Protein AF-A0AB32W849-F1 (afdb_monomer)

InterPro domains:
  IPR001841 Zinc finger, RING-type [PS50089] (24-70)
  IPR002867 IBR domain [PF01485] (97-155)
  IPR002867 IBR domain [SM00647] (93-155)
  IPR013083 Zinc finger, RING/FYVE/PHD-type [G3DSA:3.30.40.10] (17-107)
  IPR017907 Zinc finger, RING-type, conserved site [PS00518] (43-52)
  IPR031127 E3 ubiquitin ligase RBR family [PTHR11685] (18-202)
  IPR044066 TRIAD supradomain [PS51873] (20-212)

Secondary structure (DSSP, 8-state):
---------------------EE-TTT--EE-GGGB--STTT-----BHHHHHHHHHHHHHTT-SSPBPSSTT--PBPPHHHHGGGS-HHHHHHHHHHHHHHHHTTS-EEE-S-TTT--EEE-TT-S---EEE-TTT--EEETTTTEE--TTS-GGGGGG--SHHHHHHHHHHHHHT-EE-TTT--EE---SS-SEEE-SSSSS--EEE---

Organism: Theobroma cacao (NCBI:txid3641)

Nearest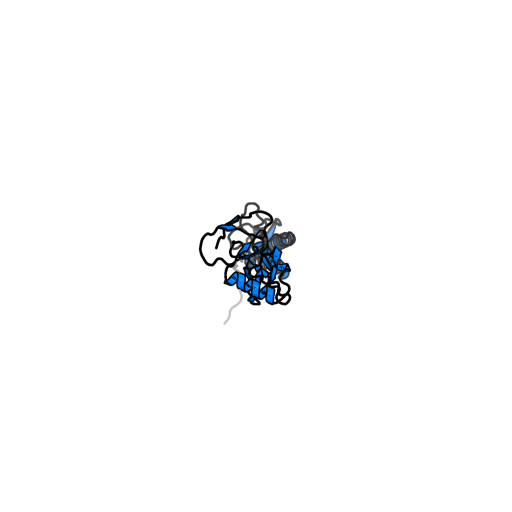 PDB structures (foldseek):
  7b5n-assembly1_H  TM=5.283E-01  e=2.147E-08  Homo sapiens
  7od1-assembly2_B  TM=4.702E-01  e=2.746E-08  Homo sapiens
  7od1-assembly1_A  TM=4.732E-01  e=3.971E-08  Homo sapiens
  5tte-assembly1_B  TM=4.164E-01  e=1.898E-08  Homo sapiens
  8eb0-assembly1_A  TM=4.300E-01  e=4.223E-08  Homo sapiens

pLDDT: mean 84.89, std 15.76, range [32.66, 98.12]

Sequence (212 aa):
MGNSPGKALENPQGEEDDESSFTCEICIEPTLPSKKFKNANICRHAFCQDCIAKYIEVKVQDNTAKIDCPEPSCQFYLDPLICRPMVSPDLFSSWCDLLCESSLLGSERSYCPNRNCMALVLNECRGNVKKSKCPNCKQLFCFQCQTVWHAGYQCEESEQIRDRNDVLFGQLVERKKWTRCPACGQCIERLVGCSLVKCSDAFELTSWSWDP

Foldseek 3Di:
DDDDDDDDDDDDPPPPPCQPWDAAPPPRDTDGPVQFQCQVVPDDHGHGLQVVQVQLQVCLVVLNLFAFDPPPVGPDTRDLVSNVVSYDPVSSVSSVVSVVVVVLVPWQWAFALPPVGRDIDTDPPPDDAQWDADPPPRFIDGSVLNGGDQAQDDSVCSVVCDDPVSSVVSVVCNVQVWDADPQPRDTDHDPDDAQWDFDPPGPDGDTDGNDD

Mean predicted aligned error: 12.75 Å

Radius of gyration: 35.09 Å; Cα contacts (8 Å, |Δi|>4): 251; chains: 1; bounding box: 56×31×136 Å

Structure (mmCIF, N/CA/C/O backbone):
data_AF-A0AB32W849-F1
#
_entry.id   AF-A0AB32W849-F1
#
loop_
_atom_site.group_PDB
_atom_site.id
_atom_site.type_symbol
_atom_site.label_atom_id
_atom_site.label_alt_id
_atom_site.label_comp_id
_atom_site.label_asym_id
_atom_site.label_entity_id
_atom_site.label_seq_id
_atom_site.pdbx_PDB_ins_code
_atom_site.Cartn_x
_atom_site.Cartn_y
_atom_site.Cartn_z
_atom_site.occupancy
_atom_site.B_iso_or_equiv
_atom_site.auth_seq_id
_atom_site.auth_comp_id
_atom_site.auth_asym_id
_atom_site.auth_atom_id
_atom_site.pdbx_PDB_model_num
ATOM 1 N N . MET A 1 1 ? -8.184 11.546 90.940 1.00 38.31 1 MET A N 1
ATOM 2 C CA . MET A 1 1 ? -9.508 12.137 90.650 1.00 38.31 1 MET A CA 1
ATOM 3 C C . MET A 1 1 ? -9.818 11.781 89.202 1.00 38.31 1 MET A C 1
ATOM 5 O O . MET A 1 1 ? -9.113 12.254 88.334 1.00 38.31 1 MET A O 1
ATOM 9 N N . GLY A 1 2 ? -10.573 10.732 88.897 1.00 41.94 2 GLY A N 1
ATOM 10 C CA . GLY A 1 2 ? -12.014 10.634 89.106 1.00 41.94 2 GLY A CA 1
ATOM 11 C C . GLY A 1 2 ? -12.708 11.118 87.830 1.00 41.94 2 GLY A C 1
ATOM 12 O O . GLY A 1 2 ? -12.691 12.316 87.588 1.00 41.94 2 GLY A O 1
ATOM 13 N N . ASN A 1 3 ? -13.247 10.202 87.016 1.00 32.66 3 ASN A N 1
ATOM 14 C CA . ASN A 1 3 ? -14.563 10.379 86.397 1.00 32.66 3 ASN A CA 1
ATOM 15 C C . ASN A 1 3 ? -15.069 9.130 85.660 1.00 32.66 3 ASN A C 1
ATOM 17 O O . ASN A 1 3 ? -14.328 8.420 84.985 1.00 32.66 3 ASN A O 1
ATOM 21 N N . SER A 1 4 ? -16.367 8.916 85.864 1.00 43.28 4 SER A N 1
ATOM 22 C CA . SER A 1 4 ? -17.259 7.865 85.374 1.00 43.28 4 SER A CA 1
ATOM 23 C C . SER A 1 4 ? -17.624 7.997 83.881 1.00 43.28 4 SER A C 1
ATOM 25 O O . SER A 1 4 ? -17.368 9.043 83.284 1.00 43.28 4 SER A O 1
ATOM 27 N N . PRO A 1 5 ? -18.267 6.969 83.283 1.00 57.81 5 PRO A N 1
ATOM 28 C CA . PRO A 1 5 ? -18.649 6.932 81.870 1.00 57.81 5 PRO A CA 1
ATOM 29 C C . PRO A 1 5 ? -20.088 7.428 81.617 1.00 57.81 5 PRO A C 1
ATOM 31 O O . PRO A 1 5 ? -20.944 7.344 82.497 1.00 57.81 5 PRO A O 1
ATOM 34 N N . GLY A 1 6 ? -20.384 7.873 80.389 1.00 35.22 6 GLY A N 1
ATOM 35 C CA . GLY A 1 6 ? -21.743 8.215 79.941 1.00 35.22 6 GLY A CA 1
ATOM 36 C C . GLY A 1 6 ? -21.814 8.587 78.452 1.00 35.22 6 GLY A C 1
ATOM 37 O O . GLY A 1 6 ? -21.082 9.456 78.000 1.00 35.22 6 GLY A O 1
ATOM 38 N N . LYS A 1 7 ? -22.674 7.877 77.707 1.00 41.53 7 LYS A N 1
ATOM 39 C CA . LYS A 1 7 ? -22.927 7.923 76.248 1.00 41.53 7 LYS A CA 1
ATOM 40 C C . LYS A 1 7 ? -23.665 9.186 75.763 1.00 41.53 7 LYS A C 1
ATOM 42 O O . LYS A 1 7 ? -24.551 9.646 76.471 1.00 41.53 7 LYS A O 1
ATOM 47 N N . ALA A 1 8 ? -23.438 9.565 74.498 1.00 35.62 8 ALA A N 1
ATOM 48 C CA . ALA A 1 8 ? -24.428 9.786 73.412 1.00 35.62 8 ALA A CA 1
ATOM 49 C C . ALA A 1 8 ? -23.664 10.343 72.184 1.00 35.62 8 ALA A C 1
ATOM 51 O O . ALA A 1 8 ? -22.969 11.341 72.312 1.00 35.62 8 ALA A O 1
ATOM 52 N N . LEU A 1 9 ? -23.475 9.564 71.111 1.00 46.47 9 LEU A N 1
ATOM 53 C CA . LEU A 1 9 ? -24.294 9.551 69.885 1.00 46.47 9 LEU A CA 1
ATOM 54 C C . LEU A 1 9 ? -24.446 10.932 69.237 1.00 46.47 9 LEU A C 1
ATOM 56 O O . LEU A 1 9 ? -25.322 11.682 69.637 1.00 46.47 9 LEU A O 1
ATOM 60 N N . GLU A 1 10 ? -23.674 11.176 68.177 1.00 36.88 10 GLU A N 1
ATOM 61 C CA . GLU A 1 10 ? -24.164 11.851 66.975 1.00 36.88 10 GLU A CA 1
ATOM 62 C C . GLU A 1 10 ? -23.331 11.432 65.753 1.00 36.88 10 GLU A C 1
ATOM 64 O O . GLU A 1 10 ? -22.148 11.105 65.836 1.00 36.88 10 GLU A O 1
ATOM 69 N N . ASN A 1 11 ? -24.051 11.307 64.650 1.00 41.59 11 ASN A N 1
ATOM 70 C CA . ASN A 1 11 ? -23.808 10.504 63.462 1.00 41.59 11 ASN A CA 1
ATOM 71 C C . ASN A 1 11 ? -23.019 11.297 62.404 1.00 41.59 11 ASN A C 1
ATOM 73 O O . ASN A 1 11 ? -23.460 12.397 62.077 1.00 41.59 11 ASN A O 1
ATOM 77 N N . PRO A 1 12 ? -21.959 10.771 61.769 1.00 42.59 12 PRO A N 1
ATOM 78 C CA . PRO A 1 12 ? -21.594 11.212 60.435 1.00 42.59 12 PRO A CA 1
ATOM 79 C C . PRO A 1 12 ? -22.380 10.347 59.453 1.00 42.59 12 PRO A C 1
ATOM 81 O O . PRO A 1 12 ? -22.071 9.172 59.254 1.00 42.59 12 PRO A O 1
ATOM 84 N N . GLN A 1 13 ? -23.433 10.934 58.882 1.00 43.34 13 GLN A N 1
ATOM 85 C CA . GLN A 1 13 ? -24.050 10.425 57.663 1.00 43.34 13 GLN A CA 1
ATOM 86 C C . GLN A 1 13 ? -22.937 10.153 56.650 1.00 43.34 13 GLN A C 1
ATOM 88 O O . GLN A 1 13 ? -22.196 11.061 56.278 1.00 43.34 13 GLN A O 1
ATOM 93 N N . GLY A 1 14 ? -22.800 8.884 56.269 1.00 38.97 14 GLY A N 1
ATOM 94 C CA . GLY A 1 14 ? -22.032 8.508 55.100 1.00 38.97 14 GLY A CA 1
ATOM 95 C C . GLY A 1 14 ? -22.689 9.161 53.896 1.00 38.97 14 GLY A C 1
ATOM 96 O O . GLY A 1 14 ? -23.860 8.913 53.618 1.00 38.97 14 GLY A O 1
ATOM 97 N N . GLU A 1 15 ? -21.943 10.034 53.235 1.00 42.91 15 GLU A N 1
ATOM 98 C CA . GLU A 1 15 ? -22.237 10.447 51.875 1.00 42.91 15 GLU A CA 1
ATOM 99 C C . GLU A 1 15 ? -22.097 9.189 51.011 1.00 42.91 15 GLU A C 1
ATOM 101 O O . GLU A 1 15 ? -20.997 8.687 50.779 1.00 42.91 15 GLU A O 1
ATOM 106 N N . GLU A 1 16 ? -23.236 8.612 50.636 1.00 46.94 16 GLU A N 1
ATOM 107 C CA . GLU A 1 16 ? -23.314 7.658 49.540 1.00 46.94 16 GLU A CA 1
ATOM 108 C C . GLU A 1 16 ? -22.896 8.419 48.278 1.00 46.94 16 GLU A C 1
ATOM 110 O O . GLU A 1 16 ? -23.633 9.264 47.769 1.00 46.94 16 GLU A O 1
ATOM 115 N N . ASP A 1 17 ? -21.664 8.174 47.836 1.00 46.12 17 ASP A N 1
ATOM 116 C CA . ASP A 1 17 ? -21.169 8.568 46.522 1.00 46.12 17 ASP A CA 1
ATOM 117 C C . ASP A 1 17 ? -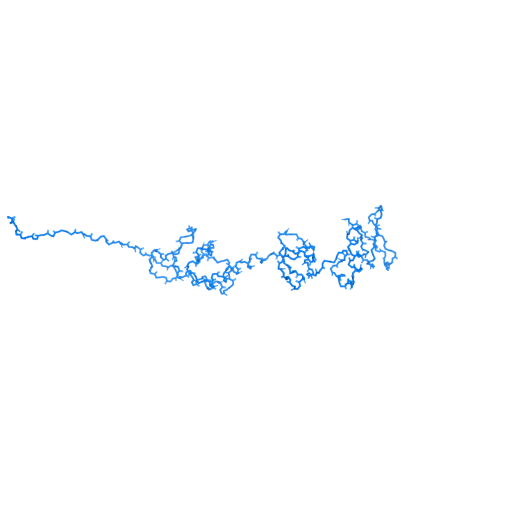22.028 7.831 45.486 1.00 46.12 17 ASP A C 1
ATOM 119 O O . ASP A 1 17 ? -21.807 6.656 45.182 1.00 46.12 17 ASP A O 1
ATOM 123 N N . ASP A 1 18 ? -23.094 8.495 45.035 1.00 50.81 18 ASP A N 1
ATOM 124 C CA . ASP A 1 18 ? -23.921 8.080 43.907 1.00 50.81 18 ASP A CA 1
ATOM 125 C C . ASP A 1 18 ? -23.045 8.141 42.651 1.00 50.81 18 ASP A C 1
ATOM 127 O O . ASP A 1 18 ? -23.021 9.124 41.903 1.00 50.81 18 ASP A O 1
ATOM 131 N N . GLU A 1 19 ? -22.243 7.093 42.459 1.00 60.62 19 GLU A N 1
ATOM 132 C CA . GLU A 1 19 ? -21.424 6.876 41.277 1.00 60.62 19 GLU A CA 1
ATOM 133 C C . GLU A 1 19 ? -22.374 6.601 40.100 1.00 60.62 19 GLU A C 1
ATOM 135 O O . GLU A 1 19 ? -22.622 5.461 39.705 1.00 60.62 19 GLU A O 1
ATOM 140 N N . SER A 1 20 ? -22.980 7.676 39.583 1.00 81.88 20 SER A N 1
ATOM 141 C CA . SER A 1 20 ? -24.055 7.632 38.593 1.00 81.88 20 SER A CA 1
ATOM 142 C C . SER A 1 20 ? -23.668 6.758 37.396 1.00 81.88 20 SER A C 1
ATOM 144 O O . SER A 1 20 ? -22.821 7.106 36.575 1.00 81.88 20 SER A O 1
ATOM 146 N N . SER A 1 21 ? -24.265 5.570 37.315 1.00 89.38 21 SER A N 1
ATOM 147 C CA . SER A 1 21 ? -24.028 4.627 36.219 1.00 89.38 21 SER A CA 1
ATOM 148 C C . SER A 1 21 ? -24.536 5.179 34.879 1.00 89.38 21 SER A C 1
ATOM 150 O O . SER A 1 21 ? -25.436 6.019 34.829 1.00 89.38 21 SER A O 1
ATOM 152 N N . PHE A 1 22 ? -23.977 4.701 33.766 1.00 94.44 22 PHE A N 1
ATOM 153 C CA . PHE A 1 22 ? -24.503 4.974 32.424 1.00 94.44 22 PHE A CA 1
ATOM 154 C C . PHE A 1 22 ? -24.976 3.676 31.769 1.00 94.44 22 PHE A C 1
ATOM 156 O O . PHE A 1 22 ? -24.464 2.608 32.079 1.00 94.44 22 PHE A O 1
ATOM 163 N N . THR A 1 23 ? -25.923 3.751 30.836 1.00 96.25 23 THR A N 1
ATOM 164 C CA . THR A 1 23 ? -26.361 2.575 30.062 1.00 96.25 23 THR A CA 1
ATOM 165 C C . THR A 1 23 ? -25.631 2.530 28.725 1.00 96.25 23 THR A C 1
ATOM 167 O O . THR A 1 23 ? -25.600 3.532 28.011 1.00 96.25 23 THR A O 1
ATOM 170 N N . CYS A 1 24 ? -25.025 1.388 28.393 1.00 97.12 24 CYS A N 1
ATOM 171 C CA . CYS A 1 24 ? -24.368 1.185 27.103 1.00 97.12 24 CYS A CA 1
ATOM 172 C C . CYS A 1 24 ? -25.401 1.053 25.973 1.00 97.12 24 CYS A C 1
ATOM 174 O O . CYS A 1 24 ? -26.296 0.226 26.065 1.00 97.12 24 CYS A O 1
ATOM 176 N N . GLU A 1 25 ? -25.255 1.791 24.877 1.00 96.12 25 GLU A N 1
ATOM 177 C CA . GLU A 1 25 ? -26.179 1.774 23.730 1.00 96.12 25 GLU A CA 1
ATOM 178 C C . GLU A 1 25 ? -26.071 0.499 22.863 1.00 96.12 25 GLU A C 1
ATOM 180 O O . GLU A 1 25 ? -26.955 0.238 22.054 1.00 96.12 25 GLU A O 1
ATOM 185 N N . ILE A 1 26 ? -25.020 -0.318 23.037 1.00 96.56 26 ILE A N 1
ATOM 186 C CA . ILE A 1 26 ? -24.835 -1.583 22.296 1.00 96.56 26 ILE A CA 1
ATOM 187 C C . ILE A 1 26 ? -25.416 -2.773 23.066 1.00 96.56 26 ILE A C 1
ATOM 189 O O . ILE A 1 26 ? -26.228 -3.516 22.523 1.00 96.56 26 ILE A O 1
ATOM 193 N N . CYS A 1 27 ? -24.993 -2.983 24.318 1.00 97.25 27 CYS A N 1
ATOM 194 C CA . CYS A 1 27 ? -25.471 -4.113 25.124 1.00 97.25 27 CYS A CA 1
ATOM 195 C C . CYS A 1 27 ? -26.698 -3.787 25.984 1.00 97.25 27 CYS A C 1
ATOM 197 O O . CYS A 1 27 ? -27.314 -4.706 26.510 1.00 97.25 27 CYS A O 1
ATOM 199 N N . ILE A 1 28 ? -27.073 -2.507 26.110 1.00 96.31 28 ILE A N 1
ATOM 200 C CA . ILE A 1 28 ? -28.205 -2.035 26.928 1.00 96.31 28 ILE A CA 1
ATOM 201 C C . ILE A 1 28 ? -28.023 -2.365 28.426 1.00 96.31 28 ILE A C 1
ATOM 203 O O . ILE A 1 28 ? -28.980 -2.440 29.190 1.00 96.31 28 ILE A O 1
ATOM 207 N N . GLU A 1 29 ? -26.776 -2.527 28.879 1.00 96.06 29 GLU A N 1
ATOM 208 C CA . GLU A 1 29 ? -26.447 -2.815 30.281 1.00 96.06 29 GLU A CA 1
ATOM 209 C C . GLU A 1 29 ? -25.949 -1.558 31.025 1.00 96.06 29 GLU A C 1
ATOM 211 O O . GLU A 1 29 ? -25.155 -0.783 30.468 1.00 96.06 29 GLU A O 1
ATOM 216 N N . PRO A 1 30 ? -26.362 -1.348 32.293 1.00 94.19 30 PRO A N 1
ATOM 217 C CA . PRO A 1 30 ? -25.781 -0.334 33.170 1.00 94.19 30 PRO A CA 1
ATOM 218 C C . PRO A 1 30 ? -24.304 -0.623 33.450 1.00 94.19 30 PRO A C 1
ATOM 220 O O . PRO A 1 30 ? -23.911 -1.755 33.718 1.00 94.19 30 PRO A O 1
ATOM 223 N N . THR A 1 31 ? -23.470 0.406 33.389 1.00 93.69 31 THR A N 1
ATOM 224 C CA . THR A 1 31 ? -22.013 0.315 33.483 1.00 93.69 31 THR A CA 1
ATOM 225 C C . THR A 1 31 ? -21.455 1.509 34.266 1.00 93.69 31 THR A C 1
ATOM 227 O O . THR A 1 31 ? -22.019 2.604 34.251 1.00 93.69 31 THR A O 1
ATOM 230 N N . LEU A 1 32 ? -20.310 1.322 34.930 1.00 93.94 32 LEU A N 1
ATOM 231 C CA . LEU A 1 32 ? -19.601 2.399 35.627 1.00 93.94 32 LEU A CA 1
ATOM 232 C C . LEU A 1 32 ? -19.061 3.453 34.643 1.00 93.94 32 LEU A C 1
ATOM 234 O O . LEU A 1 32 ? -18.476 3.076 33.623 1.00 93.94 32 LEU A O 1
ATOM 238 N N . PRO A 1 33 ? -19.121 4.761 34.953 1.00 92.06 33 PRO A N 1
ATOM 239 C CA . PRO A 1 33 ? -18.561 5.820 34.103 1.00 92.06 33 PRO A CA 1
ATOM 240 C C . PRO A 1 33 ? -17.087 5.625 33.719 1.00 92.06 33 PRO A C 1
ATOM 242 O O . PRO A 1 33 ? -16.665 6.043 32.639 1.00 92.06 33 PRO A O 1
ATOM 245 N N . SER A 1 34 ? -16.302 4.957 34.570 1.00 91.69 34 SER A N 1
ATOM 246 C CA . SER A 1 34 ? -14.896 4.605 34.323 1.00 91.69 34 SER A CA 1
ATOM 247 C C . SER A 1 34 ? -14.700 3.640 33.144 1.00 91.69 34 SER A C 1
ATOM 249 O O . SER A 1 34 ? -13.664 3.670 32.479 1.00 91.69 34 SER A O 1
ATOM 251 N N . LYS A 1 35 ? -15.711 2.819 32.843 1.00 93.69 35 LYS A N 1
ATOM 252 C CA . LYS A 1 35 ? -15.748 1.863 31.727 1.00 93.69 35 LYS A CA 1
ATOM 253 C C . LYS A 1 35 ? -16.392 2.442 30.466 1.00 93.69 35 LYS A C 1
ATOM 255 O O . LYS A 1 35 ? -16.470 1.748 29.450 1.00 93.69 35 LYS A O 1
ATOM 260 N N . LYS A 1 36 ? -16.821 3.710 30.493 1.00 94.62 36 LYS A N 1
ATOM 261 C CA . LYS A 1 36 ? -17.293 4.420 29.302 1.00 94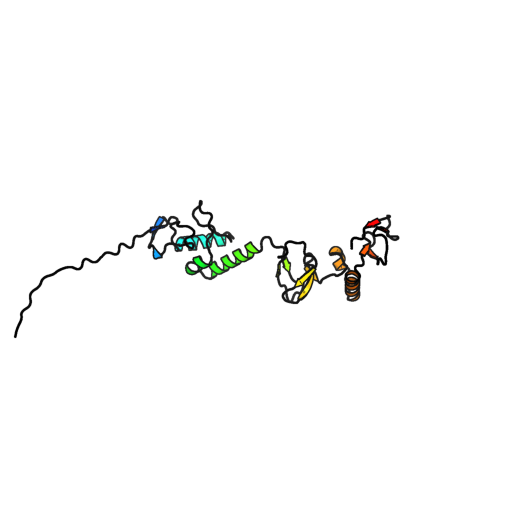.62 36 LYS A CA 1
ATOM 262 C C . LYS A 1 36 ? -16.134 4.617 28.329 1.00 94.62 36 LYS A C 1
ATOM 264 O O . LYS A 1 36 ? -15.068 5.115 28.700 1.00 94.62 36 LYS A O 1
ATOM 269 N N . PHE A 1 37 ? -16.342 4.240 27.076 1.00 95.44 37 PHE A N 1
ATOM 270 C CA . PHE A 1 37 ? -15.400 4.527 26.009 1.00 95.44 37 PHE A CA 1
ATOM 271 C C . PHE A 1 37 ? -15.407 6.024 25.687 1.00 95.44 37 PHE A C 1
ATOM 273 O O . PHE A 1 37 ? -16.457 6.656 25.563 1.00 95.44 37 PHE A O 1
ATOM 280 N N . LYS A 1 38 ? -14.212 6.599 25.549 1.00 93.56 38 LYS A N 1
ATOM 281 C CA . LYS A 1 38 ? -14.010 8.005 25.198 1.00 93.56 38 LYS A CA 1
ATOM 282 C C . LYS A 1 38 ? -13.172 8.056 23.931 1.00 93.56 38 LYS A C 1
ATOM 284 O O . LYS A 1 38 ? -11.949 8.017 24.009 1.00 93.56 38 LYS A O 1
ATOM 289 N N . ASN A 1 39 ? -13.820 8.166 22.774 1.00 91.31 39 ASN A N 1
ATOM 290 C CA . ASN A 1 39 ? -13.131 8.350 21.497 1.00 91.31 39 ASN A CA 1
ATOM 291 C C . ASN A 1 39 ? -12.524 9.761 21.438 1.00 91.31 39 ASN A C 1
ATOM 293 O O . ASN A 1 39 ? -13.155 10.646 20.885 1.00 91.31 39 ASN A O 1
ATOM 297 N N . ALA A 1 40 ? -11.420 10.047 22.137 1.00 89.44 40 ALA A N 1
ATOM 298 C CA . ALA A 1 40 ? -10.803 11.387 22.244 1.00 89.44 40 ALA A CA 1
ATOM 299 C C . ALA A 1 40 ? -11.766 12.549 22.592 1.00 89.44 40 ALA A C 1
ATOM 301 O O . ALA A 1 40 ? -11.436 13.716 22.401 1.00 89.44 40 ALA A O 1
ATOM 302 N N . ASN A 1 41 ? -12.967 12.253 23.098 1.00 86.81 41 ASN A N 1
ATOM 303 C CA . ASN A 1 41 ? -14.086 13.192 23.204 1.00 86.81 41 ASN A CA 1
ATOM 304 C C . ASN A 1 41 ? -14.524 13.854 21.874 1.00 86.81 41 ASN A C 1
ATOM 306 O O . ASN A 1 41 ? -15.215 14.872 21.923 1.00 86.81 41 ASN A O 1
ATOM 310 N N . ILE A 1 42 ? -14.181 13.287 20.705 1.00 92.25 42 ILE A N 1
ATOM 311 C CA . ILE A 1 42 ? -14.662 13.773 19.395 1.00 92.25 42 ILE A CA 1
ATOM 312 C C . ILE A 1 42 ? -16.132 13.404 19.146 1.00 92.25 42 ILE A C 1
ATOM 314 O O . ILE A 1 42 ? -16.844 14.120 18.451 1.00 92.25 42 ILE A O 1
ATOM 318 N N . CYS A 1 43 ? -16.621 12.343 19.793 1.00 93.50 43 CYS A N 1
ATOM 319 C CA . CYS A 1 43 ? -18.040 12.007 19.904 1.00 93.50 43 CYS A CA 1
ATOM 320 C C . CYS A 1 43 ? -18.388 11.586 21.343 1.00 93.50 43 CYS A C 1
ATOM 322 O O . CYS A 1 43 ? -17.500 11.225 22.120 1.00 93.50 43 CYS A O 1
ATOM 324 N N . ARG A 1 44 ? -19.675 11.644 21.717 1.00 90.56 44 ARG A N 1
ATOM 325 C CA . ARG A 1 44 ? -20.147 11.423 23.105 1.00 90.56 44 ARG A CA 1
ATOM 326 C C . ARG A 1 44 ? -21.084 10.218 23.290 1.00 90.56 44 ARG A C 1
ATOM 328 O O . ARG A 1 44 ? -21.662 10.086 24.370 1.00 90.56 44 ARG A O 1
ATOM 335 N N . HIS A 1 45 ? -21.196 9.358 22.278 1.00 95.19 45 HIS A N 1
ATOM 336 C CA . HIS A 1 45 ? -22.045 8.158 22.289 1.00 95.19 45 HIS A CA 1
ATOM 337 C C . HIS A 1 45 ? -21.696 7.221 23.450 1.00 95.19 45 HIS A C 1
ATOM 339 O O . HIS A 1 45 ? -20.527 7.095 23.840 1.00 95.19 45 HIS A O 1
ATOM 345 N N . ALA A 1 46 ? -22.716 6.627 24.064 1.00 94.75 46 ALA A N 1
ATOM 346 C CA . ALA A 1 46 ? -22.569 5.914 25.321 1.00 94.75 46 ALA A CA 1
ATOM 347 C C . ALA A 1 46 ? -22.267 4.428 25.096 1.00 94.75 46 ALA A C 1
ATOM 349 O O . ALA A 1 46 ? -23.131 3.577 25.249 1.00 94.75 46 ALA A O 1
ATOM 350 N N . PHE A 1 47 ? -21.012 4.098 24.789 1.00 96.81 47 PHE A N 1
ATOM 351 C CA . PHE A 1 47 ? -20.560 2.708 24.659 1.00 96.81 47 PHE A CA 1
ATOM 352 C C . PHE A 1 47 ? -19.637 2.307 25.812 1.00 96.81 47 PHE A C 1
ATOM 354 O O . PHE A 1 47 ? -18.795 3.099 26.245 1.00 96.81 47 PHE A O 1
ATOM 361 N N . CYS A 1 48 ? -19.760 1.075 26.308 1.00 96.88 48 CYS A N 1
ATOM 362 C CA . CYS A 1 48 ? -18.758 0.501 27.202 1.00 96.88 48 CYS A CA 1
ATOM 363 C C . CYS A 1 48 ? -17.529 0.027 26.407 1.00 96.88 48 CYS A C 1
ATOM 365 O O . CYS A 1 48 ? -17.627 -0.318 25.226 1.00 96.88 48 CYS A O 1
ATOM 367 N N . GLN A 1 49 ? -16.364 0.010 27.057 1.00 96.56 49 GLN A N 1
ATOM 368 C CA . GLN A 1 49 ? -15.102 -0.424 26.442 1.00 96.56 49 GLN A CA 1
ATOM 369 C C . GLN A 1 49 ? -15.173 -1.862 25.902 1.00 96.56 49 GLN A C 1
ATOM 371 O O . GLN A 1 49 ? -14.644 -2.124 24.825 1.00 96.56 49 GLN A O 1
ATOM 376 N N . ASP A 1 50 ? -15.887 -2.764 26.581 1.00 96.88 50 ASP A N 1
ATOM 377 C CA . ASP A 1 50 ? -16.000 -4.171 26.172 1.00 96.88 50 ASP A CA 1
ATOM 378 C C . ASP A 1 50 ? -16.779 -4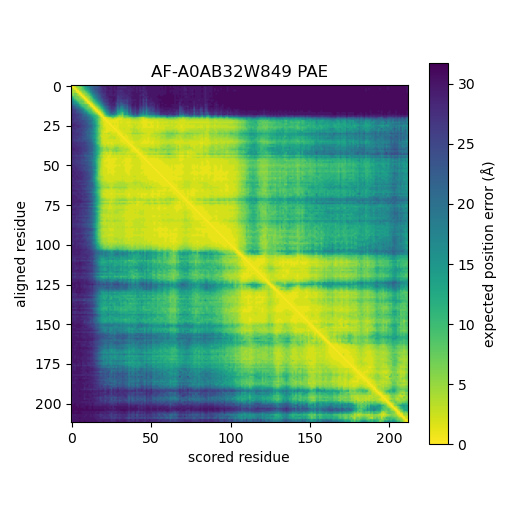.336 24.856 1.00 96.88 50 ASP A C 1
ATOM 380 O O . ASP A 1 50 ? -16.410 -5.145 24.002 1.00 96.88 50 ASP A O 1
ATOM 384 N N . CYS A 1 51 ? -17.839 -3.543 24.654 1.00 98.06 51 CYS A N 1
ATOM 385 C CA . CYS A 1 51 ? -18.580 -3.536 23.391 1.00 98.06 51 CYS A CA 1
ATOM 386 C C . CYS A 1 51 ? -17.738 -2.966 22.247 1.00 98.06 51 CYS A C 1
ATOM 388 O O . CYS A 1 51 ? -17.781 -3.497 21.140 1.00 98.06 51 CYS A O 1
ATOM 390 N N . ILE A 1 52 ? -16.942 -1.925 22.510 1.00 97.62 52 ILE A N 1
ATOM 391 C CA . ILE A 1 52 ? -16.034 -1.351 21.509 1.00 97.62 52 ILE A CA 1
ATOM 392 C C . ILE A 1 52 ? -14.930 -2.340 21.133 1.00 97.62 52 ILE A C 1
ATOM 394 O O . ILE A 1 52 ? -14.651 -2.497 19.948 1.00 97.62 52 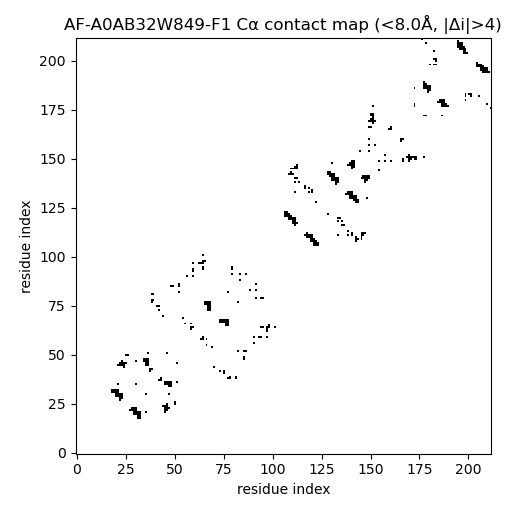ILE A O 1
ATOM 398 N N . ALA A 1 53 ? -14.354 -3.057 22.099 1.00 97.81 53 ALA A N 1
ATOM 399 C CA . ALA A 1 53 ? -13.348 -4.081 21.832 1.00 97.81 53 ALA A CA 1
ATOM 400 C C . ALA A 1 53 ? -13.882 -5.185 20.901 1.00 97.81 53 ALA A C 1
ATOM 402 O O . ALA A 1 53 ? -13.254 -5.488 19.887 1.00 97.81 53 ALA A O 1
ATOM 403 N N . LYS A 1 54 ? -15.076 -5.724 21.191 1.00 98.06 54 LYS A N 1
ATOM 404 C CA . LYS A 1 54 ? -15.742 -6.728 20.338 1.00 98.06 54 LYS A CA 1
ATOM 405 C C . LYS A 1 54 ? -16.105 -6.179 18.961 1.00 98.06 54 LYS A C 1
ATOM 407 O O . LYS A 1 54 ? -15.963 -6.867 17.958 1.00 98.06 54 LYS A O 1
ATOM 412 N N . TYR A 1 55 ? -16.576 -4.938 18.901 1.00 98.12 55 TYR A N 1
ATOM 413 C CA . TYR A 1 55 ? -16.898 -4.284 17.637 1.00 98.12 55 TYR A CA 1
ATOM 414 C C . TYR A 1 55 ? -15.657 -4.124 16.745 1.00 98.12 55 TYR A C 1
ATOM 416 O O . TYR A 1 55 ? -15.719 -4.424 15.554 1.00 98.12 55 TYR A O 1
ATOM 424 N N . ILE A 1 56 ? -14.522 -3.715 17.326 1.00 98.12 56 ILE A N 1
ATOM 425 C CA . ILE A 1 56 ? -13.234 -3.653 16.622 1.00 98.12 56 ILE A CA 1
ATOM 426 C C . ILE A 1 56 ? -12.840 -5.041 16.119 1.00 98.12 56 ILE A C 1
ATOM 428 O O . ILE A 1 56 ? -12.460 -5.170 14.961 1.00 98.12 56 ILE A O 1
ATOM 432 N N . GLU A 1 57 ? -12.962 -6.074 16.955 1.00 98.12 57 GLU A N 1
ATOM 433 C CA . GLU A 1 57 ? -12.651 -7.454 16.575 1.00 98.12 57 GLU A CA 1
ATOM 434 C C . GLU A 1 57 ? -13.424 -7.901 15.329 1.00 98.12 57 GLU A C 1
ATOM 436 O O . GLU A 1 57 ? -12.812 -8.342 14.357 1.00 98.12 57 GLU A O 1
ATOM 441 N N . VAL A 1 58 ? -14.746 -7.709 15.316 1.00 97.88 58 VAL A N 1
ATOM 442 C CA . VAL A 1 58 ? -15.597 -8.051 14.165 1.00 97.88 58 VAL A CA 1
ATOM 443 C C . VAL A 1 58 ? -15.199 -7.246 12.925 1.00 97.88 58 VAL A C 1
ATOM 445 O O . VAL A 1 58 ? -15.008 -7.811 11.853 1.00 97.88 58 VAL A O 1
ATOM 448 N N . LYS A 1 59 ? -14.994 -5.931 13.056 1.00 97.94 59 LYS A N 1
ATOM 449 C CA . LYS A 1 59 ? -14.618 -5.071 11.921 1.00 97.94 59 LYS A CA 1
ATOM 450 C C . LYS A 1 59 ? -13.248 -5.427 11.336 1.00 97.94 59 LYS A C 1
ATOM 452 O O . LYS A 1 59 ? -13.075 -5.371 10.120 1.00 97.94 59 LYS A O 1
ATOM 457 N N . VAL A 1 60 ? -12.286 -5.814 12.174 1.00 97.25 60 VAL A N 1
ATOM 458 C CA . VAL A 1 60 ? -10.973 -6.312 11.731 1.00 97.25 60 VAL A CA 1
ATOM 459 C C . VAL A 1 60 ? -11.118 -7.653 11.008 1.00 97.25 60 VAL A C 1
ATOM 461 O O . VAL A 1 60 ? -10.514 -7.827 9.953 1.00 97.25 60 VAL A O 1
ATOM 464 N N . GLN A 1 61 ? -11.952 -8.571 11.511 1.00 96.56 61 GLN A N 1
ATOM 465 C CA . GLN A 1 61 ? -12.263 -9.836 10.826 1.00 96.56 61 GLN A CA 1
ATOM 466 C C . GLN A 1 61 ? -12.919 -9.606 9.452 1.00 96.56 61 GLN A C 1
ATOM 468 O O . GLN A 1 61 ? -12.609 -10.315 8.496 1.00 96.56 61 GLN A O 1
ATOM 473 N N . ASP A 1 62 ? -13.731 -8.556 9.324 1.00 96.19 62 ASP A N 1
ATOM 474 C CA . ASP A 1 62 ? -14.329 -8.107 8.061 1.00 96.19 62 ASP A CA 1
ATOM 475 C C . ASP A 1 62 ? -13.350 -7.321 7.157 1.00 96.19 62 ASP A C 1
ATOM 477 O O . ASP A 1 62 ? -13.761 -6.722 6.162 1.00 96.19 62 ASP A O 1
ATOM 481 N N . ASN A 1 63 ? -12.048 -7.295 7.475 1.00 94.31 63 ASN A N 1
ATOM 482 C CA . ASN A 1 63 ? -11.003 -6.536 6.769 1.00 94.31 63 ASN A CA 1
ATOM 483 C C . ASN A 1 63 ? -11.287 -5.023 6.660 1.00 94.31 63 ASN A C 1
ATOM 485 O O . ASN A 1 63 ? -10.852 -4.350 5.720 1.00 94.31 63 ASN A O 1
ATOM 489 N N . THR A 1 64 ? -12.006 -4.454 7.630 1.00 95.06 64 THR A N 1
ATOM 490 C CA . THR A 1 64 ? -12.299 -3.018 7.671 1.00 95.06 64 THR A CA 1
ATOM 491 C C . THR A 1 64 ? -11.195 -2.275 8.417 1.00 95.06 64 THR A C 1
ATOM 493 O O . THR A 1 64 ? -11.141 -2.269 9.643 1.00 95.06 64 THR A O 1
ATOM 496 N N . ALA A 1 65 ? -10.321 -1.594 7.674 1.00 92.94 65 ALA A N 1
ATOM 497 C CA . ALA A 1 65 ? -9.221 -0.825 8.258 1.00 92.94 65 ALA A CA 1
ATOM 498 C C . ALA A 1 65 ? -9.695 0.449 8.987 1.00 92.94 65 ALA A C 1
ATOM 500 O O . ALA A 1 65 ? -9.321 0.705 10.133 1.00 92.94 65 ALA A O 1
ATOM 501 N N . LYS A 1 66 ? -10.531 1.264 8.331 1.00 94.75 66 LYS A N 1
ATOM 502 C CA . LYS A 1 66 ? -11.065 2.517 8.889 1.00 94.75 66 LYS A CA 1
ATOM 503 C C . LYS A 1 66 ? -12.369 2.239 9.628 1.00 94.75 66 LYS A C 1
ATOM 505 O O . LYS A 1 66 ? -13.438 2.275 9.027 1.00 94.75 66 LYS A O 1
ATOM 510 N N . ILE A 1 67 ? -12.257 1.942 10.918 1.00 96.75 67 ILE A N 1
ATOM 511 C CA . ILE A 1 67 ? -13.397 1.577 11.760 1.00 96.75 67 ILE A CA 1
ATOM 512 C C . ILE A 1 67 ? -14.123 2.839 12.227 1.00 96.75 67 ILE A C 1
ATOM 514 O O . ILE A 1 67 ? -13.560 3.678 12.930 1.00 96.75 67 ILE A O 1
ATOM 518 N N . ASP A 1 68 ? -15.370 2.976 11.803 1.00 96.25 68 ASP A N 1
ATOM 519 C CA . ASP A 1 68 ? -16.311 4.027 12.172 1.00 96.25 68 ASP A CA 1
ATOM 520 C C . ASP A 1 68 ? -16.848 3.844 13.597 1.00 96.25 68 ASP A C 1
ATOM 522 O O . ASP A 1 68 ? -16.931 2.729 14.113 1.00 96.25 68 ASP A O 1
ATOM 526 N N . CYS A 1 69 ? -17.224 4.946 14.246 1.00 96.88 69 CYS A N 1
ATOM 527 C CA . CYS A 1 69 ? -17.981 4.901 15.491 1.00 96.88 69 CYS A CA 1
ATOM 528 C C . CYS A 1 69 ? -19.270 4.075 15.290 1.00 96.88 69 CYS A C 1
ATOM 530 O O . CYS A 1 69 ? -19.956 4.313 14.303 1.00 96.88 69 CYS A O 1
ATOM 532 N N . PRO A 1 70 ? -19.645 3.171 16.220 1.00 96.62 70 PRO A N 1
ATOM 533 C CA . PRO A 1 70 ? -20.821 2.309 16.043 1.00 96.62 70 PRO A CA 1
ATOM 534 C C . PRO A 1 70 ? -22.159 3.041 15.873 1.00 96.62 70 PRO A C 1
ATOM 536 O O . PRO A 1 70 ? -23.126 2.434 15.424 1.00 96.62 70 PRO A O 1
ATOM 539 N N . GLU A 1 71 ? -22.233 4.316 16.265 1.00 95.94 71 GLU A N 1
ATOM 540 C CA . GLU A 1 71 ? -23.421 5.146 16.073 1.00 95.94 71 GLU A CA 1
ATOM 541 C C . GLU A 1 71 ? -23.600 5.480 14.577 1.00 95.94 71 GLU A C 1
ATOM 543 O O . GLU A 1 71 ? -22.759 6.199 14.029 1.00 95.94 71 GLU A O 1
ATOM 548 N N . PRO A 1 72 ? -24.696 5.052 13.916 1.00 91.38 72 PRO A N 1
ATOM 549 C CA . PRO A 1 72 ? -24.868 5.190 12.465 1.00 91.38 72 PRO A CA 1
ATOM 550 C C . PRO A 1 72 ? -24.786 6.621 11.923 1.00 91.38 72 PRO A C 1
ATOM 552 O O . PRO A 1 72 ? -24.398 6.830 10.774 1.00 91.38 72 PRO A O 1
ATOM 555 N N . SER A 1 73 ? -25.161 7.619 12.730 1.00 92.75 73 SER A N 1
ATOM 556 C CA . SER A 1 73 ? -25.117 9.033 12.324 1.00 92.75 73 SER A CA 1
ATOM 557 C C . SER A 1 73 ? -23.765 9.705 12.606 1.00 92.75 73 SER A C 1
ATOM 559 O O . SER A 1 73 ? -23.583 10.891 12.323 1.00 92.75 73 SER A O 1
ATOM 561 N N . CYS A 1 74 ? -22.807 8.975 13.180 1.00 95.25 74 CYS A N 1
ATOM 562 C CA . CYS A 1 74 ? -21.491 9.482 13.534 1.00 95.25 74 CYS A CA 1
ATOM 563 C C . CYS A 1 74 ? -20.496 9.288 12.386 1.00 95.25 74 CYS A C 1
ATOM 565 O O . CYS A 1 74 ? -20.282 8.183 11.905 1.00 95.25 74 CYS A O 1
ATOM 567 N N . GLN A 1 75 ? -19.816 10.361 11.985 1.00 93.75 75 GLN A N 1
ATOM 568 C CA . GLN A 1 75 ? -18.821 10.322 10.901 1.00 93.75 75 GLN A CA 1
ATOM 569 C C . GLN A 1 75 ? -17.376 10.196 11.408 1.00 93.75 75 GLN A C 1
ATOM 571 O O . GLN A 1 75 ? -16.425 10.323 10.636 1.00 93.75 75 GLN A O 1
ATOM 576 N N . PHE A 1 76 ? -17.192 9.994 12.713 1.00 96.12 76 PHE A N 1
ATOM 577 C CA . PHE A 1 76 ? -15.870 9.897 13.319 1.00 96.12 76 PHE A CA 1
ATOM 578 C C . PHE A 1 76 ? -15.371 8.454 13.344 1.00 96.12 76 PHE A C 1
ATOM 580 O O . PHE A 1 76 ? -16.110 7.538 13.701 1.00 96.12 76 PHE A O 1
ATOM 587 N N . TYR A 1 77 ? -14.089 8.273 13.029 1.00 95.69 77 TYR A N 1
ATOM 588 C CA . TYR A 1 77 ? -13.401 6.991 13.155 1.00 95.69 77 TYR A CA 1
ATOM 589 C C . TYR A 1 77 ? -12.893 6.763 14.580 1.00 95.69 77 TYR A C 1
ATOM 591 O O . TYR A 1 77 ? -12.692 7.708 15.351 1.00 95.69 77 TYR A O 1
ATOM 599 N N . LEU A 1 78 ? -12.681 5.497 14.919 1.00 95.94 78 LEU A N 1
ATOM 600 C CA . LEU A 1 78 ? -11.984 5.092 16.129 1.00 95.94 78 LEU A CA 1
ATOM 601 C C . LEU A 1 78 ? -10.476 5.276 15.940 1.00 95.94 78 LEU A C 1
ATOM 603 O O . LEU A 1 78 ? -9.916 4.856 14.928 1.00 95.94 78 LEU A O 1
ATOM 607 N N . ASP A 1 79 ? -9.817 5.877 16.928 1.00 92.69 79 ASP A N 1
ATOM 608 C CA . ASP A 1 79 ? -8.356 5.958 16.968 1.00 92.69 79 ASP A CA 1
ATOM 609 C C . ASP A 1 79 ? -7.777 4.662 17.573 1.00 92.69 79 ASP A C 1
ATOM 611 O O . ASP A 1 79 ? -8.064 4.355 18.742 1.00 92.69 79 ASP A O 1
ATOM 615 N N . PRO A 1 80 ? -6.938 3.909 16.834 1.00 94.00 80 PRO A N 1
ATOM 616 C CA . PRO A 1 80 ? -6.297 2.705 17.350 1.00 94.00 80 PRO A CA 1
ATOM 617 C C . PRO A 1 80 ? -5.535 2.935 18.654 1.00 94.00 80 PRO A C 1
ATOM 619 O O . PRO A 1 80 ? -5.582 2.088 19.545 1.00 94.00 80 PRO A O 1
ATOM 622 N N . LEU A 1 81 ? -4.859 4.076 18.816 1.00 93.75 81 LEU A N 1
ATOM 623 C CA . LEU A 1 81 ? -4.053 4.360 20.006 1.00 93.75 81 LEU A CA 1
ATOM 624 C C . LEU A 1 81 ? -4.916 4.514 21.260 1.00 93.75 81 LEU A C 1
ATOM 626 O O . LEU A 1 81 ? -4.514 4.081 22.340 1.00 93.75 81 LEU A O 1
ATOM 630 N N . ILE A 1 82 ? -6.118 5.069 21.110 1.00 94.19 82 ILE A N 1
ATOM 631 C CA . ILE A 1 82 ? -7.102 5.197 22.194 1.00 94.19 82 ILE A CA 1
ATOM 632 C C . ILE A 1 82 ? -7.706 3.837 22.534 1.00 94.19 82 ILE A C 1
ATOM 634 O O . ILE A 1 82 ? -7.995 3.555 23.696 1.00 94.19 82 ILE A O 1
ATOM 638 N N . CYS A 1 83 ? -7.882 2.988 21.525 1.00 95.44 83 CYS A N 1
ATOM 639 C CA . CYS A 1 83 ? -8.452 1.657 21.682 1.00 95.44 83 CYS A CA 1
ATOM 640 C C . CYS A 1 83 ? -7.429 0.628 22.191 1.00 95.44 83 CYS A C 1
ATOM 642 O O . CYS A 1 83 ? -7.818 -0.383 22.762 1.00 95.44 83 CYS A O 1
ATOM 644 N N . ARG A 1 84 ? -6.121 0.877 22.054 1.00 95.62 84 ARG A N 1
ATOM 645 C CA . ARG A 1 84 ? -5.052 -0.056 22.453 1.00 95.62 84 ARG A CA 1
ATOM 646 C C . ARG A 1 84 ? -5.222 -0.666 23.856 1.00 95.62 84 ARG A C 1
ATOM 648 O O . ARG A 1 84 ? -4.998 -1.866 23.974 1.00 95.62 84 ARG A O 1
ATOM 655 N N . PRO A 1 85 ? -5.609 0.076 24.914 1.00 95.12 85 PRO A N 1
ATOM 656 C CA . PRO A 1 85 ? -5.741 -0.500 26.253 1.00 95.12 85 PRO A CA 1
ATOM 657 C C . PRO A 1 85 ? -6.907 -1.487 26.420 1.00 95.12 85 PRO A C 1
ATOM 659 O O . PRO A 1 85 ? -6.914 -2.219 27.404 1.00 95.12 85 PRO A O 1
ATOM 662 N N . MET A 1 86 ? -7.896 -1.492 25.513 1.00 94.50 86 MET A N 1
ATOM 663 C CA . MET A 1 86 ? -9.097 -2.340 25.617 1.00 94.50 86 MET A CA 1
ATOM 664 C C . MET A 1 86 ? -9.102 -3.534 24.654 1.00 94.50 86 MET A C 1
ATOM 666 O O . MET A 1 86 ? -10.002 -4.363 24.728 1.00 94.50 86 MET A O 1
ATOM 670 N N . VAL A 1 87 ? -8.112 -3.639 23.763 1.00 96.44 87 VAL A N 1
ATOM 671 C CA . VAL A 1 87 ? -7.979 -4.744 22.801 1.00 96.44 87 VAL A CA 1
ATOM 672 C C . VAL A 1 87 ? -6.748 -5.596 23.104 1.00 96.44 87 VAL A C 1
ATOM 674 O O . VAL A 1 87 ? -5.804 -5.143 23.753 1.00 96.44 87 VAL A O 1
ATOM 677 N N . SER A 1 88 ? -6.735 -6.840 22.620 1.00 97.19 88 SER A N 1
ATOM 678 C CA . SER A 1 88 ? -5.551 -7.694 22.738 1.00 97.19 88 SER A CA 1
ATOM 679 C C . SER A 1 88 ? -4.395 -7.170 21.866 1.00 97.19 88 SER A C 1
ATOM 681 O O . SER A 1 88 ? -4.637 -6.515 20.846 1.00 97.19 88 SER A O 1
ATOM 683 N N . PRO A 1 89 ? -3.128 -7.467 22.219 1.00 97.12 89 PRO A N 1
ATOM 684 C CA . PRO A 1 89 ? -1.976 -7.101 21.395 1.00 97.12 89 PRO A CA 1
ATOM 685 C C . PRO A 1 89 ? -2.067 -7.621 19.953 1.00 97.12 89 PRO A C 1
ATOM 687 O O . PRO A 1 89 ? -1.741 -6.883 19.025 1.00 97.12 89 PRO A O 1
ATOM 690 N N . ASP A 1 90 ? -2.561 -8.847 19.768 1.00 97.31 90 ASP A N 1
ATOM 691 C CA . ASP A 1 90 ? -2.692 -9.480 18.450 1.00 97.31 90 ASP A CA 1
ATOM 692 C C . ASP A 1 90 ? -3.772 -8.801 17.598 1.00 97.31 90 ASP A C 1
ATOM 694 O O . ASP A 1 90 ? -3.556 -8.532 16.413 1.00 97.31 90 ASP A O 1
ATOM 698 N N . LEU A 1 91 ? -4.914 -8.455 18.208 1.00 97.38 91 LEU A N 1
ATOM 699 C CA . LEU A 1 91 ? -5.977 -7.710 17.533 1.00 97.38 91 LEU A CA 1
ATOM 700 C C . LEU A 1 91 ? -5.501 -6.304 17.149 1.00 97.38 91 LEU A C 1
ATOM 702 O O . LEU A 1 91 ? -5.732 -5.860 16.027 1.00 97.38 91 LEU A O 1
ATOM 706 N N . PHE A 1 92 ? -4.794 -5.618 18.053 1.00 97.62 92 PHE A N 1
ATOM 707 C CA . PHE A 1 92 ? -4.209 -4.309 17.767 1.00 97.62 92 PHE A CA 1
ATOM 708 C C . PHE A 1 92 ? -3.206 -4.374 16.609 1.00 97.62 92 PHE A C 1
ATOM 710 O O . PHE A 1 92 ? -3.270 -3.541 15.708 1.00 97.62 92 PHE A O 1
ATOM 717 N N . SER A 1 93 ? -2.306 -5.365 16.609 1.00 97.00 93 SER A N 1
ATOM 718 C CA . SER A 1 93 ? -1.339 -5.557 15.522 1.00 97.00 93 SER A CA 1
ATOM 719 C C . SER A 1 93 ? -2.047 -5.785 14.189 1.00 97.00 93 SER A C 1
ATOM 721 O O . SER A 1 93 ? -1.765 -5.079 13.227 1.00 97.00 93 SER A O 1
ATOM 723 N N . SER A 1 94 ? -3.030 -6.690 14.163 1.00 97.12 94 SER A N 1
ATOM 724 C CA . SER A 1 94 ? -3.804 -7.004 12.955 1.00 97.12 94 SER A CA 1
ATOM 725 C C . SER A 1 94 ? -4.541 -5.775 12.415 1.00 97.12 94 SER A C 1
ATOM 727 O O . SER A 1 94 ? -4.565 -5.528 11.211 1.00 97.12 94 SER A O 1
ATOM 729 N N . TRP A 1 95 ? -5.106 -4.952 13.303 1.00 97.56 95 TRP A N 1
ATOM 730 C CA . TRP A 1 95 ? -5.745 -3.703 12.902 1.00 97.56 95 TRP A CA 1
ATOM 731 C C . TRP A 1 95 ? -4.739 -2.691 12.329 1.00 97.56 95 TRP A C 1
ATOM 733 O O . TRP A 1 95 ? -5.011 -2.056 11.308 1.00 97.56 95 TRP A O 1
ATOM 743 N N . CYS A 1 96 ? -3.558 -2.555 12.940 1.00 95.69 96 CYS A N 1
ATOM 744 C CA . CYS A 1 96 ? -2.485 -1.709 12.416 1.00 95.69 96 CYS A CA 1
ATOM 745 C C . CYS A 1 96 ? -1.985 -2.177 11.043 1.00 95.69 96 CYS A C 1
ATOM 747 O O . CYS A 1 96 ? -1.737 -1.330 10.183 1.00 95.69 96 CYS A O 1
ATOM 749 N N . ASP A 1 97 ? -1.880 -3.486 10.819 1.00 93.62 97 ASP A N 1
ATOM 750 C CA . ASP A 1 97 ? -1.491 -4.055 9.527 1.00 93.62 97 ASP A CA 1
ATOM 751 C C . ASP A 1 97 ? -2.533 -3.719 8.450 1.00 93.62 97 ASP A C 1
ATOM 753 O O . ASP A 1 97 ? -2.177 -3.172 7.405 1.00 93.62 97 ASP A O 1
ATOM 757 N N . LEU A 1 98 ? -3.829 -3.890 8.743 1.00 94.88 98 LEU A N 1
ATOM 758 C CA . LEU A 1 98 ? -4.916 -3.476 7.845 1.00 94.88 98 LEU A CA 1
ATOM 759 C C . LEU A 1 98 ? -4.889 -1.972 7.536 1.00 94.88 98 LEU A C 1
ATOM 761 O O . LEU A 1 98 ? -5.108 -1.558 6.396 1.00 94.88 98 LEU A O 1
ATOM 765 N N . LEU A 1 99 ? -4.616 -1.122 8.531 1.00 93.81 99 LEU A N 1
ATOM 766 C CA . LEU A 1 99 ? -4.481 0.324 8.328 1.00 93.81 99 LEU A CA 1
ATOM 767 C C . LEU A 1 99 ? -3.297 0.663 7.422 1.00 93.81 99 LEU A C 1
ATOM 769 O O . LEU A 1 99 ? -3.449 1.485 6.509 1.00 93.81 99 LEU A O 1
ATOM 773 N N . CYS A 1 100 ? -2.153 0.009 7.630 1.00 89.56 100 CYS A N 1
ATOM 774 C CA . CYS A 1 100 ? -0.992 0.138 6.758 1.00 89.56 100 CYS A CA 1
ATOM 775 C C . CYS A 1 100 ? -1.348 -0.271 5.328 1.00 89.56 100 CYS A C 1
ATOM 777 O O . CYS A 1 100 ? -1.183 0.529 4.410 1.00 89.56 100 CYS A O 1
ATOM 779 N N . GLU A 1 101 ? -1.909 -1.463 5.137 1.00 87.25 101 GLU A N 1
ATOM 780 C CA . GLU A 1 101 ? -2.303 -1.970 3.822 1.00 87.25 101 GLU A CA 1
ATOM 781 C C . GLU A 1 101 ? -3.309 -1.051 3.129 1.00 87.25 101 GLU A C 1
ATOM 783 O O . GLU A 1 101 ? -3.112 -0.687 1.970 1.00 87.25 101 GLU A O 1
ATOM 788 N N . SER A 1 102 ? -4.334 -0.587 3.846 1.00 87.75 102 SER A N 1
ATOM 789 C CA . SER A 1 102 ? -5.333 0.335 3.299 1.00 87.75 102 SER A CA 1
ATOM 790 C C . SER A 1 102 ? -4.742 1.675 2.857 1.00 87.75 102 SER A C 1
ATOM 792 O O . SER A 1 102 ? -5.221 2.271 1.895 1.00 87.75 102 SER A O 1
ATOM 794 N N . SER A 1 103 ? -3.671 2.132 3.511 1.00 82.50 103 SER A N 1
ATOM 795 C CA . SER A 1 103 ? -2.944 3.345 3.121 1.00 82.50 103 SER A CA 1
ATOM 796 C C . SER A 1 103 ? -2.086 3.127 1.869 1.00 82.50 103 SER A C 1
ATOM 798 O O . SER A 1 103 ? -1.741 4.084 1.177 1.00 82.50 103 SER A O 1
ATOM 800 N N . LEU A 1 104 ? -1.758 1.870 1.554 1.00 79.56 104 LEU A N 1
ATOM 801 C CA . LEU A 1 104 ? -1.056 1.475 0.334 1.00 79.56 104 LEU A CA 1
ATOM 802 C C . LEU A 1 104 ? -2.007 1.192 -0.839 1.00 79.56 104 LEU A C 1
ATOM 804 O O . LEU A 1 104 ? -1.562 1.254 -1.988 1.00 79.56 104 LEU A O 1
ATOM 808 N N . LEU A 1 105 ? -3.290 0.901 -0.582 1.00 71.25 105 LEU A N 1
ATOM 809 C CA . LEU A 1 105 ? -4.334 0.715 -1.600 1.00 71.25 105 LEU A CA 1
ATOM 810 C C . LEU A 1 105 ? -4.570 2.031 -2.363 1.00 71.25 105 LEU A C 1
ATOM 812 O O . LEU A 1 105 ? -5.405 2.853 -2.000 1.00 71.25 105 LEU A O 1
ATOM 816 N N . GLY A 1 106 ? -3.795 2.245 -3.423 1.00 69.88 106 GLY A N 1
ATOM 817 C CA . GLY A 1 106 ? -3.842 3.450 -4.257 1.00 69.88 106 GLY A CA 1
ATOM 818 C C . GLY A 1 106 ? -2.467 3.956 -4.684 1.00 69.88 106 GLY A C 1
ATOM 819 O O . GLY A 1 106 ? -2.373 4.738 -5.627 1.00 69.88 106 GLY A O 1
ATOM 820 N N . SER A 1 107 ? -1.402 3.483 -4.037 1.00 78.25 107 SER A N 1
ATOM 821 C CA . SER A 1 107 ? -0.029 3.767 -4.446 1.00 78.25 107 SER A CA 1
ATOM 822 C C . SER A 1 107 ? 0.446 2.709 -5.438 1.00 78.25 107 SER A C 1
ATOM 824 O O . SER A 1 107 ? 0.348 1.508 -5.169 1.00 78.25 107 SER A O 1
ATOM 826 N N . GLU A 1 108 ? 0.999 3.129 -6.580 1.00 86.81 108 GLU A N 1
ATOM 827 C CA . GLU A 1 108 ? 1.710 2.188 -7.448 1.00 86.81 108 GLU A CA 1
ATOM 828 C C . GLU A 1 108 ? 2.911 1.624 -6.682 1.00 86.81 108 GLU A C 1
ATOM 830 O O . GLU A 1 108 ? 3.586 2.332 -5.927 1.00 86.81 108 GLU A O 1
ATOM 835 N N . ARG A 1 109 ? 3.183 0.334 -6.864 1.00 88.69 109 ARG A N 1
ATOM 836 C CA . ARG A 1 109 ? 4.212 -0.381 -6.111 1.00 88.69 109 ARG A CA 1
ATOM 837 C C . ARG A 1 109 ? 4.973 -1.343 -7.007 1.00 88.69 109 ARG A C 1
ATOM 839 O O . ARG A 1 109 ? 4.398 -1.927 -7.920 1.00 88.69 109 ARG A O 1
ATOM 846 N N . SER A 1 110 ? 6.246 -1.544 -6.696 1.00 91.88 110 SER A N 1
ATOM 847 C CA . SER A 1 110 ? 7.101 -2.529 -7.354 1.00 91.88 110 SER A CA 1
ATOM 848 C C . SER A 1 110 ? 8.040 -3.156 -6.341 1.00 91.88 110 SER A C 1
ATOM 850 O O . SER A 1 110 ? 8.525 -2.483 -5.431 1.00 91.88 110 SER A O 1
ATOM 852 N N . TYR A 1 111 ? 8.361 -4.430 -6.529 1.00 92.81 111 TYR A N 1
ATOM 853 C CA . TYR A 1 111 ? 9.425 -5.067 -5.765 1.00 92.81 111 TYR A CA 1
ATOM 854 C C . TYR A 1 111 ? 10.785 -4.808 -6.409 1.00 92.81 111 TYR A C 1
ATOM 856 O O . TYR A 1 111 ? 10.911 -4.678 -7.628 1.00 92.81 111 TYR A O 1
ATOM 864 N N . CYS A 1 112 ? 11.822 -4.727 -5.577 1.00 95.50 112 CYS A N 1
ATOM 865 C CA . CYS A 1 112 ? 13.198 -4.727 -6.049 1.00 95.50 112 CYS A CA 1
ATOM 866 C C . CYS A 1 112 ? 13.513 -6.070 -6.742 1.00 95.50 112 CYS A C 1
ATOM 868 O O . CYS A 1 112 ? 13.334 -7.114 -6.113 1.00 95.50 112 CYS A O 1
ATOM 870 N N . PRO A 1 113 ? 14.064 -6.074 -7.974 1.00 95.06 113 PRO A N 1
ATOM 871 C CA . PRO A 1 113 ? 14.366 -7.309 -8.713 1.00 95.06 113 PRO A CA 1
ATOM 872 C C . PRO A 1 113 ? 15.489 -8.151 -8.093 1.00 95.06 113 PRO A C 1
ATOM 874 O O . PRO A 1 113 ? 15.681 -9.313 -8.451 1.00 95.06 113 PRO A O 1
ATOM 877 N N . ASN A 1 114 ? 16.285 -7.571 -7.191 1.00 94.88 114 ASN A N 1
ATOM 878 C CA . ASN A 1 114 ? 17.332 -8.310 -6.502 1.00 94.88 114 ASN A CA 1
ATOM 879 C C . ASN A 1 114 ? 16.692 -9.284 -5.501 1.00 94.88 114 ASN A C 1
ATOM 881 O O . ASN A 1 114 ? 16.151 -8.853 -4.482 1.00 94.88 114 ASN A O 1
ATOM 885 N N . ARG A 1 115 ? 16.824 -10.589 -5.767 1.00 93.44 115 ARG A N 1
ATOM 886 C CA . ARG A 1 115 ? 16.269 -11.684 -4.951 1.00 93.44 115 ARG A CA 1
ATOM 887 C C . ARG A 1 115 ? 16.752 -11.685 -3.498 1.00 93.44 115 ARG A C 1
ATOM 889 O O . ARG A 1 115 ? 16.020 -12.133 -2.631 1.00 93.44 115 ARG A O 1
ATOM 896 N N . ASN A 1 116 ? 17.937 -11.139 -3.222 1.00 95.69 116 ASN A N 1
ATOM 897 C CA . ASN A 1 116 ? 18.450 -11.014 -1.854 1.00 95.69 116 ASN A CA 1
ATOM 898 C C . ASN A 1 116 ? 17.913 -9.767 -1.129 1.00 95.69 116 ASN A C 1
ATOM 900 O O . ASN A 1 116 ? 18.152 -9.601 0.061 1.00 95.69 116 ASN A O 1
ATOM 904 N N . CYS A 1 117 ? 17.246 -8.854 -1.843 1.00 96.19 117 CYS A N 1
ATOM 905 C CA . CYS A 1 117 ? 16.731 -7.603 -1.296 1.00 96.19 117 CYS A CA 1
ATOM 906 C C . CYS A 1 117 ? 15.204 -7.603 -1.213 1.00 96.19 117 CYS A C 1
ATOM 908 O O . CYS A 1 117 ? 14.675 -7.329 -0.144 1.00 96.19 117 CYS A O 1
ATOM 910 N N . MET A 1 118 ? 14.515 -7.847 -2.338 1.00 92.31 118 MET A N 1
ATOM 911 C CA . MET A 1 118 ? 13.048 -7.901 -2.468 1.00 92.31 118 MET A CA 1
ATOM 912 C C . MET A 1 118 ? 12.272 -6.766 -1.774 1.00 92.31 118 MET A C 1
ATOM 914 O O . MET A 1 118 ? 11.089 -6.901 -1.482 1.00 92.31 118 MET A O 1
ATOM 918 N N . ALA A 1 119 ? 12.915 -5.626 -1.514 1.00 94.31 119 ALA A N 1
ATOM 919 C CA . ALA A 1 119 ? 12.271 -4.509 -0.844 1.00 94.31 119 ALA A CA 1
ATOM 920 C C . ALA A 1 119 ? 11.095 -3.997 -1.688 1.00 94.31 119 ALA A C 1
ATOM 922 O O . ALA A 1 119 ? 11.247 -3.805 -2.899 1.00 94.31 119 ALA A O 1
ATOM 923 N N . LEU A 1 120 ? 9.953 -3.755 -1.043 1.00 91.94 120 LEU A N 1
ATOM 924 C CA . LEU A 1 120 ? 8.819 -3.066 -1.649 1.00 91.94 120 LEU A CA 1
ATOM 925 C C . LEU A 1 120 ? 9.176 -1.588 -1.836 1.00 91.94 120 LEU A C 1
ATOM 927 O O . LEU A 1 120 ? 9.650 -0.932 -0.909 1.00 91.94 120 LEU A O 1
ATOM 931 N N . VAL A 1 121 ? 8.959 -1.066 -3.038 1.00 92.00 121 VAL A N 1
ATOM 932 C CA . VAL A 1 121 ? 9.179 0.338 -3.386 1.00 92.00 121 VAL A CA 1
ATOM 933 C C . VAL A 1 121 ? 7.844 0.936 -3.802 1.00 92.00 121 VAL A C 1
ATOM 935 O O . VAL A 1 121 ? 7.174 0.402 -4.686 1.00 92.00 121 VAL A O 1
ATOM 938 N N . LEU A 1 122 ? 7.465 2.041 -3.164 1.00 89.94 122 LEU A N 1
ATOM 939 C CA . LEU A 1 122 ? 6.222 2.761 -3.428 1.00 89.94 122 LEU A CA 1
ATOM 940 C C . LEU A 1 122 ? 6.486 3.967 -4.331 1.00 89.94 122 LEU A C 1
ATOM 942 O O . LEU A 1 122 ? 7.515 4.635 -4.209 1.00 89.94 122 LEU A O 1
ATOM 946 N N . ASN A 1 123 ? 5.548 4.252 -5.228 1.00 87.62 123 ASN A N 1
ATOM 947 C CA . ASN A 1 123 ? 5.534 5.476 -6.014 1.00 87.62 123 ASN A CA 1
ATOM 948 C C . ASN A 1 123 ? 4.761 6.569 -5.265 1.00 87.62 123 ASN A C 1
ATOM 950 O O . ASN A 1 123 ? 3.547 6.706 -5.403 1.00 87.62 123 ASN A O 1
ATOM 954 N N . GLU A 1 124 ? 5.477 7.377 -4.491 1.00 80.38 124 GLU A N 1
ATOM 955 C CA . GLU A 1 124 ? 4.895 8.525 -3.782 1.00 80.38 124 GLU A CA 1
ATOM 956 C C . GLU A 1 124 ? 4.753 9.768 -4.681 1.00 80.38 124 GLU A C 1
ATOM 958 O O . GLU A 1 124 ? 4.086 10.738 -4.320 1.00 80.38 124 GLU A O 1
ATOM 963 N N . CYS A 1 125 ? 5.359 9.759 -5.874 1.00 74.38 125 CYS A N 1
ATOM 964 C CA . CYS A 1 125 ? 5.479 10.936 -6.735 1.00 74.38 125 CYS A CA 1
ATOM 965 C C . CYS A 1 125 ? 4.257 11.194 -7.633 1.00 74.38 125 CYS A C 1
ATOM 967 O O . CYS A 1 125 ? 4.272 12.168 -8.383 1.00 74.38 125 CYS A O 1
ATOM 969 N N . ARG A 1 126 ? 3.213 10.348 -7.585 1.00 70.25 126 ARG A N 1
ATOM 970 C CA . ARG A 1 126 ? 1.962 10.447 -8.381 1.00 70.25 126 ARG A CA 1
ATOM 971 C C . ARG A 1 126 ? 2.145 10.558 -9.908 1.00 70.25 126 ARG A C 1
ATOM 973 O O . ARG A 1 126 ? 1.183 10.833 -10.619 1.00 70.25 126 ARG A O 1
ATOM 980 N N . GLY A 1 127 ? 3.359 10.364 -10.418 1.00 76.06 127 GLY A N 1
ATOM 981 C CA . GLY A 1 127 ? 3.690 10.385 -11.841 1.00 76.06 127 GLY A CA 1
ATOM 982 C C . GLY A 1 127 ? 4.012 8.987 -12.351 1.00 76.06 127 GLY A C 1
ATOM 983 O O . GLY A 1 127 ? 4.286 8.088 -11.563 1.00 76.06 127 GLY A O 1
ATOM 984 N N . ASN A 1 128 ? 4.030 8.805 -13.669 1.00 80.94 128 ASN A N 1
ATOM 985 C CA . ASN A 1 128 ? 4.451 7.541 -14.262 1.00 80.94 128 ASN A CA 1
ATOM 986 C C . ASN A 1 128 ? 5.963 7.341 -14.035 1.00 80.94 128 ASN A C 1
ATOM 988 O O . ASN A 1 128 ? 6.793 8.010 -14.656 1.00 80.94 128 ASN A O 1
ATOM 992 N N . VAL A 1 129 ? 6.327 6.447 -13.112 1.00 86.44 129 VAL A N 1
ATOM 993 C CA . VAL A 1 129 ? 7.727 6.126 -12.813 1.00 86.44 129 VAL A CA 1
ATOM 994 C C . VAL A 1 129 ? 8.137 4.905 -13.628 1.00 86.44 129 VAL A C 1
ATOM 996 O O . VAL A 1 129 ? 7.620 3.810 -13.429 1.00 86.44 129 VAL A O 1
ATOM 999 N N . LYS A 1 130 ? 9.108 5.077 -14.533 1.00 89.44 130 LYS A N 1
ATOM 1000 C CA . LYS A 1 130 ? 9.727 3.963 -15.276 1.00 89.44 130 LYS A CA 1
ATOM 1001 C C . LYS A 1 130 ? 11.057 3.535 -14.660 1.00 89.44 130 LYS A C 1
ATOM 1003 O O . LYS A 1 130 ? 11.257 2.356 -14.402 1.00 89.44 130 LYS A O 1
ATOM 1008 N N . LYS A 1 131 ? 11.958 4.480 -14.379 1.00 92.31 131 LYS A N 1
ATOM 1009 C CA . LYS A 1 131 ? 13.275 4.228 -13.768 1.00 92.31 131 LYS A CA 1
ATOM 1010 C C . LYS A 1 131 ? 13.228 4.527 -12.276 1.00 92.31 131 LYS A C 1
ATOM 1012 O O . LYS A 1 131 ? 12.892 5.645 -11.899 1.00 92.31 131 LYS A O 1
ATOM 1017 N N . SER A 1 132 ? 13.621 3.571 -11.439 1.00 93.75 132 SER A N 1
ATOM 1018 C CA . SER A 1 132 ? 13.706 3.776 -9.991 1.00 93.75 132 SER A CA 1
ATOM 1019 C C . SER A 1 132 ? 14.991 3.197 -9.403 1.00 93.75 132 SER A C 1
ATOM 1021 O O . SER A 1 132 ? 15.648 2.335 -9.993 1.00 93.75 132 SER A O 1
ATOM 1023 N N . LYS A 1 133 ? 15.374 3.706 -8.231 1.00 95.06 133 LYS A N 1
ATOM 1024 C CA . LYS A 1 133 ? 16.526 3.250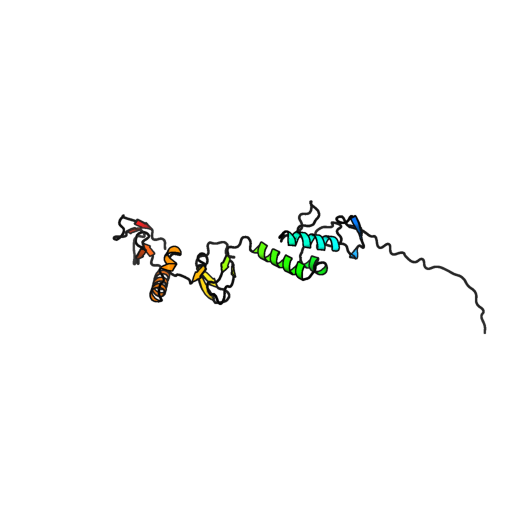 -7.454 1.00 95.06 133 LYS A CA 1
ATOM 1025 C C . LYS A 1 133 ? 16.026 2.643 -6.154 1.00 95.06 133 LYS A C 1
ATOM 1027 O O . LYS A 1 133 ? 15.393 3.332 -5.362 1.00 95.06 133 LYS A O 1
ATOM 1032 N N . CYS A 1 134 ? 16.349 1.376 -5.908 1.00 95.25 134 CYS A N 1
ATOM 1033 C CA . CYS A 1 134 ? 15.952 0.708 -4.674 1.00 95.25 134 CYS A CA 1
ATOM 1034 C C . CYS A 1 134 ? 16.519 1.469 -3.456 1.00 95.25 134 CYS A C 1
ATOM 1036 O O . CYS A 1 134 ? 17.736 1.669 -3.382 1.00 95.25 134 CYS A O 1
ATOM 1038 N N . PRO A 1 135 ? 15.691 1.874 -2.478 1.00 94.00 135 PRO A N 1
ATOM 1039 C CA . PRO A 1 135 ? 16.168 2.605 -1.308 1.00 94.00 135 PRO A CA 1
ATOM 1040 C C . PRO A 1 135 ? 17.063 1.744 -0.409 1.00 94.00 135 PRO A C 1
ATOM 1042 O O . PRO A 1 135 ? 17.970 2.290 0.218 1.00 94.00 135 PRO A O 1
ATOM 1045 N N . ASN A 1 136 ? 16.871 0.420 -0.407 1.00 96.06 136 ASN A N 1
ATOM 1046 C CA . ASN A 1 136 ? 17.642 -0.526 0.398 1.00 96.06 136 ASN A CA 1
ATOM 1047 C C . ASN A 1 136 ? 19.000 -0.866 -0.255 1.00 96.06 136 ASN A C 1
ATOM 1049 O O . ASN A 1 136 ? 20.042 -0.395 0.188 1.00 96.06 136 ASN A O 1
ATOM 1053 N N . CYS A 1 137 ? 19.004 -1.602 -1.374 1.00 96.56 137 CYS A N 1
ATOM 1054 C CA . CYS A 1 137 ? 20.246 -2.075 -2.010 1.00 96.56 137 CYS A CA 1
ATOM 1055 C C . CYS A 1 137 ? 20.832 -1.141 -3.084 1.00 96.56 137 CYS A C 1
ATOM 1057 O O . CYS A 1 137 ? 21.853 -1.463 -3.685 1.00 96.56 137 CYS A O 1
ATOM 1059 N N . LYS A 1 138 ? 20.190 0.001 -3.364 1.00 95.88 138 LYS A N 1
ATOM 1060 C CA . LYS A 1 138 ? 20.625 1.009 -4.355 1.00 95.88 138 LYS A CA 1
ATOM 1061 C C . LYS A 1 138 ? 20.663 0.542 -5.820 1.00 95.88 138 LYS A C 1
ATOM 1063 O O . LYS A 1 138 ? 21.047 1.342 -6.674 1.00 95.88 138 LYS A O 1
ATOM 1068 N N . GLN A 1 139 ? 20.204 -0.675 -6.122 1.00 94.75 139 GLN A N 1
ATOM 1069 C CA . GLN A 1 139 ? 20.051 -1.195 -7.484 1.00 94.75 139 GLN A CA 1
ATOM 1070 C C . GLN A 1 139 ? 19.077 -0.333 -8.298 1.00 94.75 139 GLN A C 1
ATOM 1072 O O . GLN A 1 139 ? 17.985 -0.010 -7.823 1.00 94.75 139 GLN A O 1
ATOM 1077 N N . LEU A 1 140 ? 19.463 0.016 -9.527 1.00 94.69 140 LEU A N 1
ATOM 1078 C CA . LEU A 1 140 ? 18.566 0.640 -10.500 1.00 94.69 140 LEU A CA 1
ATOM 1079 C C . LEU A 1 140 ? 17.709 -0.429 -11.179 1.00 94.69 140 LEU A C 1
ATOM 1081 O O . LEU A 1 140 ? 18.222 -1.464 -11.615 1.00 94.69 140 LEU A O 1
ATOM 1085 N N . PHE A 1 141 ? 16.413 -0.166 -11.288 1.00 95.19 141 PHE A N 1
ATOM 1086 C CA . PHE A 1 141 ? 15.452 -1.101 -11.855 1.00 95.19 141 PHE A CA 1
ATOM 1087 C C . PHE A 1 141 ? 14.339 -0.381 -12.617 1.00 95.19 141 PHE A C 1
ATOM 1089 O O . PHE A 1 141 ? 14.111 0.820 -12.434 1.00 95.19 141 PHE A O 1
ATOM 1096 N N . CYS A 1 142 ? 13.672 -1.124 -13.498 1.00 94.12 142 CYS A N 1
ATOM 1097 C CA . CYS A 1 142 ? 12.455 -0.668 -14.146 1.00 94.12 142 CYS A CA 1
ATOM 1098 C C . CYS A 1 142 ? 11.266 -0.916 -13.214 1.00 94.12 142 CYS A C 1
ATOM 1100 O O . CYS A 1 142 ? 10.991 -2.059 -12.861 1.00 94.12 142 CYS A O 1
ATOM 1102 N N . PHE A 1 143 ? 10.569 0.141 -12.808 1.00 93.38 143 PHE A N 1
ATOM 1103 C CA . PHE A 1 143 ? 9.462 0.063 -11.854 1.00 93.38 143 PHE A CA 1
ATOM 1104 C C . PHE A 1 143 ? 8.224 -0.630 -12.442 1.00 93.38 143 PHE A C 1
ATOM 1106 O O . PHE A 1 143 ? 7.519 -1.334 -11.732 1.00 93.38 143 PHE A O 1
ATOM 1113 N N . GLN A 1 144 ? 7.990 -0.489 -13.749 1.00 90.88 144 GLN A N 1
ATOM 1114 C CA . GLN A 1 144 ? 6.871 -1.144 -14.437 1.00 90.88 144 GLN A CA 1
ATOM 1115 C C . GLN A 1 144 ? 7.143 -2.633 -14.669 1.00 90.88 144 GLN A C 1
ATOM 1117 O O . GLN A 1 144 ? 6.304 -3.480 -14.384 1.00 90.88 144 GLN A O 1
ATOM 1122 N N . CYS A 1 145 ? 8.344 -2.944 -15.162 1.00 91.12 145 CYS A N 1
ATOM 1123 C CA . CYS A 1 145 ? 8.720 -4.296 -15.567 1.00 91.12 145 CYS A CA 1
ATOM 1124 C C . CYS A 1 145 ? 9.265 -5.143 -14.403 1.00 91.12 145 CYS A C 1
ATOM 1126 O O . CYS A 1 145 ? 9.364 -6.358 -14.519 1.00 91.12 145 CYS A O 1
ATOM 1128 N N . GLN A 1 146 ? 9.596 -4.518 -13.268 1.00 91.94 146 GLN A N 1
ATOM 1129 C CA . GLN A 1 146 ? 10.192 -5.151 -12.083 1.00 91.94 146 GLN A CA 1
ATOM 1130 C C . GLN A 1 146 ? 11.473 -5.947 -12.393 1.00 91.94 146 GLN A C 1
ATOM 1132 O O . GLN A 1 146 ? 11.769 -6.959 -11.762 1.00 91.94 146 GLN A O 1
ATOM 1137 N N . THR A 1 147 ? 12.254 -5.478 -13.368 1.00 91.62 147 THR A N 1
ATOM 1138 C CA . THR A 1 147 ? 13.527 -6.067 -13.812 1.00 91.62 147 THR A CA 1
ATOM 1139 C C . THR A 1 147 ? 14.683 -5.088 -13.616 1.00 91.62 147 THR A C 1
ATOM 1141 O O . THR A 1 147 ? 14.486 -3.899 -13.351 1.00 91.62 147 THR A O 1
ATOM 1144 N N . VAL A 1 148 ? 15.923 -5.577 -13.722 1.00 92.31 148 VAL A N 1
ATOM 1145 C CA . VAL A 1 148 ? 17.121 -4.718 -13.703 1.00 92.31 148 VAL A CA 1
ATOM 1146 C C . VAL A 1 148 ? 17.008 -3.634 -14.781 1.00 92.31 148 VAL A C 1
ATOM 1148 O O . VAL A 1 148 ? 16.479 -3.880 -15.860 1.00 92.31 148 VAL A O 1
ATOM 1151 N N . TRP A 1 149 ? 17.491 -2.423 -14.481 1.00 93.69 149 TRP A N 1
ATOM 1152 C CA . TRP A 1 149 ? 17.356 -1.289 -15.393 1.00 93.69 149 TRP A CA 1
ATOM 1153 C C . TRP A 1 149 ? 17.967 -1.576 -16.772 1.00 93.69 149 TRP A C 1
ATOM 1155 O O . TRP A 1 149 ? 19.166 -1.827 -16.891 1.00 93.69 149 TRP A O 1
ATOM 1165 N N . HIS A 1 150 ? 17.137 -1.467 -17.806 1.00 91.44 150 HIS A N 1
ATOM 1166 C CA . HIS A 1 150 ? 17.470 -1.727 -19.203 1.00 91.44 150 HIS A CA 1
ATOM 1167 C C . HIS A 1 150 ? 17.628 -0.402 -19.969 1.00 91.44 150 HIS A C 1
ATOM 1169 O O . HIS A 1 150 ? 16.784 0.003 -20.767 1.00 91.44 150 HIS A O 1
ATOM 1175 N N . ALA A 1 151 ? 18.713 0.322 -19.672 1.00 89.00 151 ALA A N 1
ATOM 1176 C CA . ALA A 1 151 ? 19.008 1.628 -20.271 1.00 89.00 151 ALA A CA 1
ATOM 1177 C C . ALA A 1 151 ? 18.950 1.574 -21.806 1.00 89.00 151 ALA A C 1
ATOM 1179 O O . ALA A 1 151 ? 19.543 0.682 -22.393 1.00 89.00 151 ALA A O 1
ATOM 1180 N N . GLY A 1 152 ? 18.271 2.520 -22.457 1.00 84.00 152 GLY A N 1
ATOM 1181 C CA . GLY A 1 152 ? 18.232 2.603 -23.925 1.00 84.00 152 GLY A CA 1
ATOM 1182 C C . GLY A 1 152 ? 17.384 1.539 -24.641 1.00 84.00 152 GLY A C 1
ATOM 1183 O O . GLY A 1 152 ? 17.327 1.569 -25.869 1.00 84.00 152 GLY A O 1
ATOM 1184 N N . TYR A 1 153 ? 16.718 0.647 -23.900 1.00 85.31 153 TYR A N 1
ATOM 1185 C CA . TYR A 1 153 ? 15.765 -0.337 -24.422 1.00 85.31 153 TYR A CA 1
ATOM 1186 C C . TYR A 1 153 ? 14.361 -0.049 -23.892 1.00 85.31 153 TYR A C 1
ATOM 1188 O O . TYR A 1 153 ? 14.189 0.365 -22.735 1.00 85.31 153 TYR A O 1
ATOM 1196 N N . GLN A 1 154 ? 13.347 -0.304 -24.716 1.00 85.69 154 GLN A N 1
ATOM 1197 C CA . GLN A 1 154 ? 11.968 -0.346 -24.242 1.00 85.69 154 GLN A CA 1
ATOM 1198 C C . GLN A 1 154 ? 11.725 -1.578 -23.361 1.00 85.69 154 GLN A C 1
ATOM 1200 O O . GLN A 1 154 ? 12.554 -2.485 -23.289 1.00 85.69 154 GLN A O 1
ATOM 1205 N N . CYS A 1 155 ? 10.610 -1.588 -22.630 1.00 88.25 155 CYS A N 1
ATOM 1206 C CA . CYS A 1 155 ? 10.323 -2.680 -21.693 1.00 88.25 155 CYS A CA 1
ATOM 1207 C C . CYS A 1 155 ? 10.146 -4.013 -22.434 1.00 88.25 155 CYS A C 1
ATOM 1209 O O . CYS A 1 155 ? 10.651 -5.044 -21.994 1.00 88.25 155 CYS A O 1
ATOM 1211 N N . GLU A 1 156 ? 9.522 -3.954 -23.605 1.00 86.12 156 GLU A N 1
ATOM 1212 C CA . GLU A 1 156 ? 9.280 -5.057 -24.534 1.00 86.12 156 GLU A CA 1
ATOM 1213 C C . GLU A 1 156 ? 10.583 -5.600 -25.140 1.00 86.12 156 GLU A C 1
ATOM 1215 O O . GLU A 1 156 ? 10.658 -6.755 -25.542 1.00 86.12 156 GLU A O 1
ATOM 1220 N N . GLU A 1 157 ? 11.633 -4.778 -25.185 1.00 82.81 157 GLU A N 1
ATOM 1221 C CA . GLU A 1 157 ? 12.951 -5.148 -25.707 1.00 82.81 157 GLU A CA 1
ATOM 1222 C C . GLU A 1 157 ? 13.909 -5.611 -24.601 1.00 82.81 157 GLU A C 1
ATOM 1224 O O . GLU A 1 157 ? 15.047 -5.971 -24.891 1.00 82.81 157 GLU A O 1
ATOM 1229 N N . SER A 1 158 ? 13.494 -5.590 -23.331 1.00 79.12 158 SER A N 1
ATOM 1230 C CA . SER A 1 158 ? 14.396 -5.879 -22.209 1.00 79.12 158 SER A CA 1
ATOM 1231 C C . SER A 1 158 ? 14.984 -7.296 -22.257 1.00 79.12 158 SER A C 1
ATOM 1233 O O . SER A 1 158 ? 16.124 -7.497 -21.839 1.00 79.12 158 SER A O 1
ATOM 1235 N N . GLU A 1 159 ? 14.267 -8.254 -22.852 1.00 78.00 159 GLU A N 1
ATOM 1236 C CA . GLU A 1 159 ? 14.741 -9.625 -23.091 1.00 78.00 159 GLU A CA 1
ATOM 1237 C C . GLU A 1 159 ? 15.862 -9.714 -24.141 1.00 78.00 159 GLU A C 1
ATOM 1239 O O . GLU A 1 159 ? 16.575 -10.715 -24.207 1.00 78.00 159 GLU A O 1
ATOM 1244 N N . GLN A 1 160 ? 16.062 -8.670 -24.953 1.00 76.94 160 GLN A N 1
ATOM 1245 C CA . GLN A 1 160 ? 17.142 -8.617 -25.944 1.00 76.94 160 GLN A CA 1
ATOM 1246 C C . GLN A 1 160 ? 18.515 -8.383 -25.301 1.00 76.94 160 GLN A C 1
ATOM 1248 O O . GLN A 1 160 ? 19.533 -8.547 -25.973 1.00 76.94 160 GLN A O 1
ATOM 1253 N N . ILE A 1 161 ? 18.559 -8.015 -24.016 1.00 81.31 161 ILE A N 1
ATOM 1254 C CA . ILE A 1 161 ? 19.800 -7.849 -23.260 1.00 81.31 161 ILE A CA 1
ATOM 1255 C C . ILE A 1 161 ? 20.320 -9.232 -22.875 1.00 81.31 161 ILE A C 1
ATOM 1257 O O . ILE A 1 161 ? 19.885 -9.828 -21.890 1.00 81.31 161 ILE A O 1
ATOM 1261 N N . ARG A 1 162 ? 21.273 -9.744 -23.653 1.00 82.88 162 ARG A N 1
ATOM 1262 C CA . ARG A 1 162 ? 21.834 -11.088 -23.465 1.00 82.88 162 ARG A CA 1
ATOM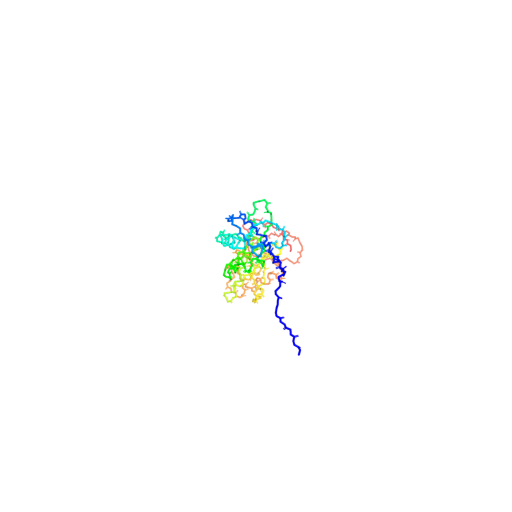 1263 C C . ARG A 1 162 ? 23.129 -11.056 -22.678 1.00 82.88 162 ARG A C 1
ATOM 1265 O O . ARG A 1 162 ? 23.408 -11.978 -21.913 1.00 82.88 162 ARG A O 1
ATOM 1272 N N . ASP A 1 163 ? 23.924 -10.008 -22.864 1.00 86.88 163 ASP A N 1
ATOM 1273 C CA . ASP A 1 163 ? 25.251 -9.920 -22.272 1.00 86.88 163 ASP A CA 1
ATOM 1274 C C . ASP A 1 163 ? 25.631 -8.509 -21.792 1.00 86.88 163 ASP A C 1
ATOM 1276 O O . ASP A 1 163 ? 24.860 -7.546 -21.813 1.00 86.88 163 ASP A O 1
ATOM 1280 N N . ARG A 1 164 ? 26.869 -8.391 -21.304 1.00 87.94 164 ARG A N 1
ATOM 1281 C CA . ARG A 1 164 ? 27.424 -7.132 -20.801 1.00 87.94 164 ARG A CA 1
ATOM 1282 C C . ARG A 1 164 ? 27.571 -6.070 -21.896 1.00 87.94 164 ARG A C 1
ATOM 1284 O O . ARG A 1 164 ? 27.483 -4.885 -21.575 1.00 87.94 164 ARG A O 1
ATOM 1291 N N . ASN A 1 165 ? 27.810 -6.457 -23.146 1.00 89.94 165 ASN A N 1
ATOM 1292 C CA . ASN A 1 165 ? 27.926 -5.515 -24.255 1.00 89.94 165 ASN A CA 1
ATOM 1293 C C . ASN A 1 165 ? 26.568 -4.885 -24.560 1.00 89.94 165 ASN A C 1
ATOM 1295 O O . ASN A 1 165 ? 26.511 -3.666 -24.713 1.00 89.94 165 ASN A O 1
ATOM 1299 N N . ASP A 1 166 ? 25.484 -5.665 -24.535 1.00 87.62 166 ASP A N 1
ATOM 1300 C CA . ASP A 1 166 ? 24.121 -5.148 -24.713 1.00 87.62 166 ASP A CA 1
ATOM 1301 C C . ASP A 1 166 ? 23.771 -4.110 -23.632 1.00 87.62 166 ASP A C 1
ATOM 1303 O O . ASP A 1 166 ? 23.225 -3.045 -23.939 1.00 87.62 166 ASP A O 1
ATOM 1307 N N . VAL A 1 167 ? 24.160 -4.373 -22.374 1.00 87.06 167 VAL A N 1
ATOM 1308 C CA . VAL A 1 167 ? 23.998 -3.431 -21.249 1.00 87.06 167 VAL A CA 1
ATOM 1309 C C . VAL A 1 167 ? 24.795 -2.145 -21.477 1.00 87.06 167 VAL A C 1
ATOM 1311 O O . VAL A 1 167 ? 24.261 -1.046 -21.317 1.00 87.06 167 VAL A O 1
ATOM 1314 N N . LEU A 1 168 ? 26.079 -2.258 -21.834 1.00 90.19 168 LEU A N 1
ATOM 1315 C CA . LEU A 1 168 ? 26.947 -1.099 -22.067 1.00 90.19 168 LEU A CA 1
ATOM 1316 C C . LEU A 1 168 ? 26.475 -0.266 -23.264 1.00 90.19 168 LEU A C 1
ATOM 1318 O O . LEU A 1 168 ? 26.509 0.965 -23.201 1.00 90.19 168 LEU A O 1
ATOM 1322 N N . PHE A 1 169 ? 26.004 -0.923 -24.325 1.00 90.56 169 PHE A N 1
ATOM 1323 C CA . PHE A 1 169 ? 25.413 -0.270 -25.486 1.00 90.56 169 PHE A CA 1
ATOM 1324 C C . PHE A 1 169 ? 24.146 0.495 -25.100 1.00 90.56 169 PHE A C 1
ATOM 1326 O O . PHE A 1 169 ? 24.030 1.680 -25.398 1.00 90.56 169 PHE A O 1
ATOM 1333 N N . GLY A 1 170 ? 23.248 -0.126 -24.337 1.00 89.75 170 GLY A N 1
ATOM 1334 C CA . GLY A 1 170 ? 22.057 0.537 -23.814 1.00 89.75 170 GLY A CA 1
ATOM 1335 C C . GLY A 1 170 ? 22.364 1.775 -22.960 1.00 89.75 170 GLY A C 1
ATOM 1336 O O . GLY A 1 170 ? 21.771 2.843 -23.131 1.00 89.75 170 GLY A O 1
ATOM 1337 N N . GLN A 1 171 ? 23.369 1.683 -22.085 1.00 90.56 171 GLN A N 1
ATOM 1338 C CA . GLN A 1 171 ? 23.860 2.828 -21.308 1.00 90.56 171 GLN A CA 1
ATOM 1339 C C . GLN A 1 171 ? 24.473 3.924 -22.187 1.00 90.56 171 GLN A C 1
ATOM 1341 O O . GLN A 1 171 ? 24.423 5.105 -21.832 1.00 90.56 171 GLN A O 1
ATOM 1346 N N . LEU A 1 172 ? 25.102 3.559 -23.307 1.00 91.81 172 LEU A N 1
ATOM 1347 C CA . LEU A 1 172 ? 25.607 4.523 -24.278 1.00 91.81 172 LEU A CA 1
ATOM 1348 C C . LEU A 1 172 ? 24.449 5.241 -24.978 1.00 91.81 172 LEU A C 1
ATOM 1350 O O . LEU A 1 172 ? 24.471 6.468 -25.025 1.00 91.81 172 LEU A O 1
ATOM 1354 N N . VAL A 1 173 ? 23.432 4.500 -25.428 1.00 90.62 173 VAL A N 1
ATOM 1355 C CA . VAL A 1 173 ? 22.205 5.034 -26.042 1.00 90.62 173 VAL A CA 1
ATOM 1356 C C . VAL A 1 173 ? 21.528 6.040 -25.110 1.00 90.62 173 VAL A C 1
ATOM 1358 O O . VAL A 1 173 ? 21.290 7.174 -25.517 1.00 90.62 173 VAL A O 1
ATOM 1361 N N . GLU A 1 174 ? 21.306 5.682 -23.839 1.00 88.69 174 GLU A N 1
ATOM 1362 C CA . GLU A 1 174 ? 20.702 6.575 -22.835 1.00 88.69 174 GLU A CA 1
ATOM 1363 C C . GLU A 1 174 ? 21.547 7.845 -22.619 1.00 88.69 174 GLU A C 1
ATOM 1365 O O . GLU A 1 174 ? 21.029 8.960 -22.621 1.00 88.69 174 GLU A O 1
ATOM 1370 N N . ARG A 1 175 ? 22.871 7.699 -22.483 1.00 90.75 175 ARG A N 1
ATOM 1371 C CA . ARG A 1 175 ? 23.793 8.819 -22.225 1.00 90.75 175 ARG A CA 1
ATOM 1372 C C . ARG A 1 175 ? 23.922 9.772 -23.409 1.00 90.75 175 ARG A C 1
ATOM 1374 O O . ARG A 1 175 ? 24.060 10.976 -23.215 1.00 90.75 175 ARG A O 1
ATOM 1381 N N . LYS A 1 176 ? 23.939 9.228 -24.626 1.00 89.69 176 LYS A N 1
ATOM 1382 C CA . LYS A 1 176 ? 24.037 9.991 -25.874 1.00 89.69 176 LYS A CA 1
ATOM 1383 C C . LYS A 1 176 ? 22.677 10.464 -26.384 1.00 89.69 176 LYS A C 1
ATOM 1385 O O . LYS A 1 176 ? 22.640 11.208 -27.359 1.00 89.69 176 LYS A O 1
ATOM 1390 N N . LYS A 1 177 ? 21.587 10.059 -25.722 1.00 86.88 177 LYS A N 1
ATOM 1391 C CA . LYS A 1 177 ? 20.202 10.297 -26.140 1.00 86.88 177 LYS A CA 1
ATOM 1392 C C . LYS A 1 177 ? 19.924 9.818 -27.567 1.00 86.88 177 LYS A C 1
ATOM 1394 O O . LYS A 1 177 ? 19.179 10.460 -28.298 1.00 86.88 177 LYS A O 1
ATOM 1399 N N . TRP A 1 178 ? 20.555 8.724 -27.987 1.00 89.56 178 TRP A N 1
ATOM 1400 C CA . TRP A 1 178 ? 20.284 8.136 -29.298 1.00 89.56 178 TRP A CA 1
ATOM 1401 C C . TRP A 1 178 ? 18.865 7.573 -29.336 1.00 89.56 178 TRP A C 1
ATOM 1403 O O . TRP A 1 178 ? 18.360 7.077 -28.330 1.00 89.56 178 TRP A O 1
ATOM 1413 N N . THR A 1 179 ? 18.229 7.641 -30.503 1.00 84.88 179 THR A N 1
ATOM 1414 C CA . THR A 1 179 ? 16.841 7.194 -30.683 1.00 84.88 179 THR A CA 1
ATOM 1415 C C . THR A 1 179 ? 16.804 5.951 -31.554 1.00 84.88 179 THR A C 1
ATOM 1417 O O . THR A 1 179 ? 17.577 5.834 -32.503 1.00 84.88 179 THR A O 1
ATOM 1420 N N . ARG A 1 180 ? 15.915 5.007 -31.236 1.00 83.25 180 ARG A N 1
ATOM 1421 C CA . ARG A 1 180 ? 15.679 3.826 -32.072 1.00 83.25 180 ARG A CA 1
ATOM 1422 C C . ARG A 1 180 ? 14.637 4.123 -33.135 1.00 83.25 180 ARG A C 1
ATOM 1424 O O . ARG A 1 180 ? 13.622 4.757 -32.854 1.00 83.25 180 ARG A O 1
ATOM 1431 N N . CYS A 1 181 ? 14.883 3.640 -34.347 1.00 84.19 181 CYS A N 1
ATOM 1432 C CA . CYS A 1 181 ? 13.874 3.617 -35.392 1.00 84.19 181 CYS A CA 1
ATOM 1433 C C . CYS A 1 181 ? 12.676 2.764 -34.935 1.00 84.19 181 CYS A C 1
ATOM 1435 O O . CYS A 1 181 ? 12.880 1.584 -34.644 1.00 84.19 181 CYS A O 1
ATOM 1437 N N . PRO A 1 182 ? 11.440 3.293 -34.924 1.00 80.75 182 PRO A N 1
ATOM 1438 C CA . PRO A 1 182 ? 10.259 2.512 -34.550 1.00 80.75 182 PRO A CA 1
ATOM 1439 C C . PRO A 1 182 ? 9.982 1.324 -35.484 1.00 80.75 182 PRO A C 1
ATOM 1441 O O . PRO A 1 182 ? 9.337 0.367 -35.074 1.00 80.75 182 PRO A O 1
ATOM 1444 N N . ALA A 1 183 ? 10.455 1.384 -36.734 1.00 81.50 183 ALA A N 1
ATOM 1445 C CA . ALA A 1 183 ? 10.188 0.364 -37.747 1.00 81.50 183 ALA A CA 1
ATOM 1446 C C . ALA A 1 183 ? 11.213 -0.782 -37.755 1.00 81.50 183 ALA A C 1
ATOM 1448 O O . ALA A 1 183 ? 10.833 -1.937 -37.912 1.00 81.50 183 ALA A O 1
ATOM 1449 N N . CYS A 1 184 ? 12.508 -0.479 -37.603 1.00 84.00 184 CYS A N 1
ATOM 1450 C CA . CYS A 1 184 ? 13.581 -1.481 -37.709 1.00 84.00 184 CYS A CA 1
ATOM 1451 C C . CYS A 1 184 ? 14.411 -1.666 -36.428 1.00 84.00 184 CYS A C 1
ATOM 1453 O O . CYS A 1 184 ? 15.296 -2.516 -36.394 1.00 84.00 184 CYS A O 1
ATOM 1455 N N . GLY A 1 185 ? 14.181 -0.858 -35.388 1.00 79.69 185 GLY A N 1
ATOM 1456 C CA . GLY A 1 185 ? 14.878 -0.946 -34.099 1.00 79.69 185 GLY A CA 1
ATOM 1457 C C . GLY A 1 185 ? 16.326 -0.439 -34.090 1.00 79.69 185 GLY A C 1
ATOM 1458 O O . GLY A 1 185 ? 16.922 -0.337 -33.019 1.00 79.69 185 GLY A O 1
ATOM 1459 N N . GLN A 1 186 ? 16.902 -0.080 -35.245 1.00 84.19 186 GLN A N 1
ATOM 1460 C CA . GLN A 1 186 ? 18.276 0.428 -35.323 1.00 84.19 186 GLN A CA 1
ATOM 1461 C C . GLN A 1 186 ? 18.433 1.749 -34.560 1.00 84.19 186 GLN A C 1
ATOM 1463 O O . GLN A 1 186 ? 17.591 2.647 -34.663 1.00 84.19 186 GLN A O 1
ATOM 1468 N N . CYS A 1 187 ? 19.523 1.874 -33.800 1.00 86.56 187 CYS A N 1
ATOM 1469 C CA . CYS A 1 187 ? 19.873 3.107 -33.099 1.00 86.56 187 CYS A CA 1
ATOM 1470 C C . CYS A 1 187 ? 20.438 4.141 -34.071 1.00 86.56 187 CYS A C 1
ATOM 1472 O O . CYS A 1 187 ? 21.337 3.849 -34.855 1.00 86.56 187 CYS A O 1
ATOM 1474 N N . ILE A 1 188 ? 19.939 5.367 -33.968 1.00 85.94 188 ILE A N 1
ATOM 1475 C CA . ILE A 1 188 ? 20.321 6.484 -34.820 1.00 85.94 188 ILE A CA 1
ATOM 1476 C C . ILE A 1 188 ? 20.860 7.605 -33.933 1.00 85.94 188 ILE A C 1
ATOM 1478 O O . ILE A 1 188 ? 20.253 7.986 -32.927 1.00 85.94 188 ILE A O 1
ATOM 1482 N N . GLU A 1 189 ? 22.008 8.145 -34.331 1.00 87.69 189 GLU A N 1
ATOM 1483 C CA . GLU A 1 189 ? 22.573 9.376 -33.792 1.00 87.69 189 GLU A CA 1
ATOM 1484 C C . GLU A 1 189 ? 22.187 10.550 -34.698 1.00 87.69 189 GLU A C 1
ATOM 1486 O O . GLU A 1 189 ? 22.353 10.488 -35.916 1.00 87.69 189 GLU A O 1
ATOM 1491 N N . ARG A 1 190 ? 21.701 11.646 -34.109 1.00 82.62 190 ARG A N 1
ATOM 1492 C CA . ARG A 1 190 ? 21.515 12.914 -34.819 1.00 82.62 190 ARG A CA 1
ATOM 1493 C C . ARG A 1 190 ? 22.596 13.872 -34.377 1.00 82.62 190 ARG A C 1
ATOM 1495 O O . ARG A 1 190 ? 22.659 14.246 -33.211 1.00 82.62 190 ARG A O 1
ATOM 1502 N N . LEU A 1 191 ? 23.409 14.288 -35.338 1.00 81.62 191 LEU A N 1
ATOM 1503 C CA . LEU A 1 191 ? 24.475 15.254 -35.109 1.00 81.62 191 LEU A CA 1
ATOM 1504 C C . LEU A 1 191 ? 23.916 16.685 -35.079 1.00 81.62 191 LEU A C 1
ATOM 1506 O O . LEU A 1 191 ? 24.139 17.407 -34.114 1.00 81.62 191 LEU A O 1
ATOM 1510 N N . VAL A 1 192 ? 23.150 17.080 -36.106 1.00 78.69 192 VAL A N 1
ATOM 1511 C CA . VAL A 1 192 ? 22.506 18.403 -36.254 1.00 78.69 192 VAL A CA 1
ATOM 1512 C C . VAL A 1 192 ? 21.278 18.315 -37.18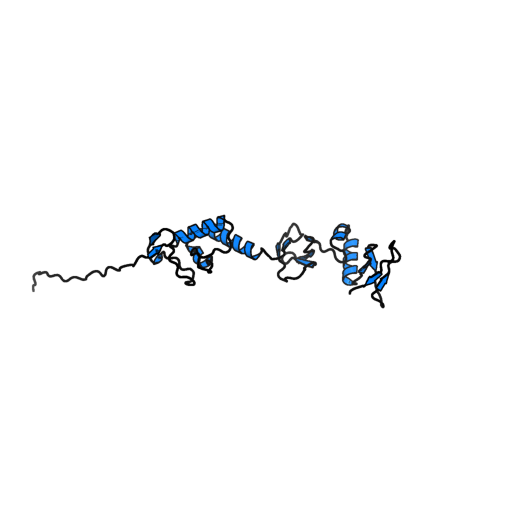0 1.00 78.69 192 VAL A C 1
ATOM 1514 O O . VAL A 1 192 ?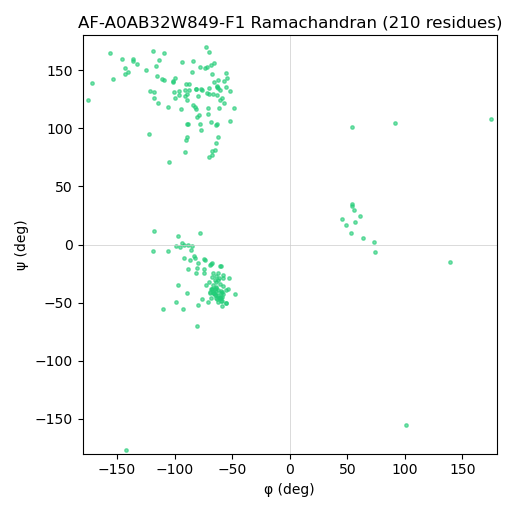 21.144 17.351 -37.931 1.00 78.69 192 VAL A O 1
ATOM 1517 N N . GLY A 1 193 ? 20.405 19.332 -37.179 1.00 79.69 193 GLY A N 1
ATOM 1518 C CA . GLY A 1 193 ? 19.373 19.523 -38.213 1.00 79.69 193 GLY A CA 1
ATOM 1519 C C . GLY A 1 193 ? 17.948 19.091 -37.836 1.00 79.69 193 GLY A C 1
ATOM 1520 O O . GLY A 1 193 ? 17.561 19.110 -36.667 1.00 79.69 193 GLY A O 1
ATOM 1521 N N . CYS A 1 194 ? 17.146 18.766 -38.858 1.00 79.44 194 CYS A N 1
ATOM 1522 C CA . CYS A 1 194 ? 15.705 18.496 -38.753 1.00 79.44 194 CYS A CA 1
ATOM 1523 C C . CYS A 1 194 ? 15.378 17.382 -37.736 1.00 79.44 194 CYS A C 1
ATOM 1525 O O . CYS A 1 194 ? 16.158 16.449 -37.549 1.00 79.44 194 CYS A O 1
ATOM 1527 N N . SER A 1 195 ? 14.226 17.478 -37.066 1.00 80.88 195 SER A N 1
ATOM 1528 C CA . SER A 1 195 ? 13.702 16.416 -36.191 1.00 80.88 195 SER A CA 1
ATOM 1529 C C . SER A 1 195 ? 13.013 15.293 -36.963 1.00 80.88 195 SER A C 1
ATOM 1531 O O . SER A 1 195 ? 12.813 14.225 -36.397 1.00 80.88 195 SER A O 1
ATOM 1533 N N . LEU A 1 196 ? 12.667 15.502 -38.237 1.00 82.00 196 LEU A N 1
ATOM 1534 C CA . LEU A 1 196 ? 12.050 14.472 -39.063 1.00 82.00 196 LEU A CA 1
ATOM 1535 C C . LEU A 1 196 ? 13.116 13.491 -39.556 1.00 82.00 196 LEU A C 1
ATOM 1537 O O . LEU A 1 196 ? 13.953 13.834 -40.394 1.00 82.00 196 LEU A O 1
ATOM 1541 N N . VAL A 1 197 ? 13.060 12.263 -39.054 1.00 82.25 197 VAL A N 1
ATOM 1542 C CA . VAL A 1 197 ? 13.959 11.177 -39.454 1.00 82.25 197 VAL A CA 1
ATOM 1543 C C . VAL A 1 197 ? 13.226 10.252 -40.421 1.00 82.25 197 VAL A C 1
ATOM 1545 O O . VAL A 1 197 ? 12.040 9.984 -40.242 1.00 82.25 197 VAL A O 1
ATOM 1548 N N . LYS A 1 198 ? 13.925 9.768 -41.453 1.00 81.69 198 LYS A N 1
ATOM 1549 C CA . LYS A 1 198 ? 13.443 8.725 -42.370 1.00 81.69 198 LYS A CA 1
ATOM 1550 C C . LYS A 1 198 ? 14.357 7.511 -42.267 1.00 81.69 198 LYS A C 1
ATOM 1552 O O . LYS A 1 198 ? 15.574 7.662 -42.340 1.00 81.69 198 LYS A O 1
ATOM 1557 N N . CYS A 1 199 ? 13.776 6.325 -42.118 1.00 80.69 199 CYS A N 1
ATOM 1558 C CA . CYS A 1 199 ? 14.527 5.073 -42.152 1.00 80.69 199 CYS A CA 1
ATOM 1559 C C . CYS A 1 199 ? 14.663 4.568 -43.596 1.00 80.69 199 CYS A C 1
ATOM 1561 O O . CYS A 1 199 ? 13.671 4.536 -44.319 1.00 80.69 199 CYS A O 1
ATOM 1563 N N . SER A 1 200 ? 15.872 4.175 -44.006 1.00 75.88 200 SER A N 1
ATOM 1564 C CA . SER A 1 200 ? 16.139 3.541 -45.309 1.00 75.88 200 SER A CA 1
ATOM 1565 C C . SER A 1 200 ? 15.830 2.045 -45.334 1.00 75.88 200 SER A C 1
ATOM 1567 O O . SER A 1 200 ? 15.569 1.501 -46.400 1.00 75.88 200 SER A O 1
ATOM 1569 N N . ASP A 1 201 ? 15.860 1.399 -44.169 1.00 70.00 201 ASP A N 1
ATOM 1570 C CA . ASP A 1 201 ? 15.789 -0.062 -44.035 1.00 70.00 201 ASP A CA 1
ATOM 1571 C C . ASP A 1 201 ? 14.375 -0.551 -43.677 1.00 70.00 201 ASP A C 1
ATOM 1573 O O . ASP A 1 201 ? 14.139 -1.748 -43.523 1.00 70.00 201 ASP A O 1
ATOM 1577 N N . ALA A 1 202 ? 13.423 0.371 -43.516 1.00 63.41 202 ALA A N 1
ATOM 1578 C CA . ALA A 1 202 ? 12.022 0.050 -43.291 1.00 63.41 202 ALA A CA 1
ATOM 1579 C C . ALA A 1 202 ? 11.334 -0.264 -44.631 1.00 63.41 202 ALA A C 1
ATOM 1581 O O . ALA A 1 202 ? 11.476 0.481 -45.599 1.00 63.41 202 ALA A O 1
ATOM 1582 N N . PHE A 1 203 ? 10.559 -1.354 -44.677 1.00 58.44 203 PHE A N 1
ATOM 1583 C CA . PHE A 1 203 ? 9.786 -1.761 -45.863 1.00 58.44 203 PHE A CA 1
ATOM 1584 C C . PHE A 1 203 ? 8.744 -0.713 -46.302 1.00 58.44 203 PHE A C 1
ATOM 1586 O O . PHE A 1 203 ? 8.320 -0.718 -47.455 1.00 58.44 203 PHE A O 1
ATOM 1593 N N . GLU A 1 204 ? 8.378 0.214 -45.413 1.00 57.91 204 GLU A N 1
ATOM 1594 C CA . GLU A 1 204 ? 7.586 1.406 -45.715 1.00 57.91 204 GLU A CA 1
ATOM 1595 C C . GLU A 1 204 ? 8.330 2.668 -45.258 1.00 57.91 204 GLU A C 1
ATOM 1597 O O . GLU A 1 204 ? 9.078 2.641 -44.279 1.00 57.91 204 GLU A O 1
ATOM 1602 N N . LEU A 1 205 ? 8.111 3.797 -45.946 1.00 55.78 205 LEU A N 1
ATOM 1603 C CA . LEU A 1 205 ? 8.667 5.103 -45.571 1.00 55.78 205 LEU A CA 1
ATOM 1604 C C . LEU A 1 205 ? 8.053 5.595 -44.253 1.00 55.78 205 LEU A C 1
ATOM 1606 O O . LEU A 1 205 ? 7.168 6.448 -44.235 1.00 55.78 205 LEU A O 1
ATOM 1610 N N . THR A 1 206 ? 8.550 5.093 -43.130 1.00 63.12 206 THR A N 1
ATOM 1611 C CA . THR A 1 206 ? 8.190 5.604 -41.811 1.00 63.12 206 THR A CA 1
ATOM 1612 C C . THR A 1 206 ? 9.013 6.855 -41.537 1.00 63.12 206 THR A C 1
ATOM 1614 O O . THR A 1 206 ? 10.232 6.781 -41.358 1.00 63.12 206 THR A O 1
ATOM 1617 N N . SER A 1 207 ? 8.354 8.013 -41.530 1.00 69.62 207 SER A N 1
ATOM 1618 C CA . SER A 1 207 ? 8.920 9.257 -41.014 1.00 69.62 207 SER A CA 1
ATOM 1619 C C . SER A 1 207 ? 8.386 9.528 -39.614 1.00 69.62 207 SER A C 1
ATOM 1621 O O . SER A 1 207 ? 7.172 9.490 -39.420 1.00 69.62 207 SER A O 1
ATOM 1623 N N . TRP A 1 208 ? 9.261 9.835 -38.661 1.00 76.12 208 TRP A N 1
ATOM 1624 C CA . TRP A 1 208 ? 8.858 10.182 -37.295 1.00 76.12 208 TRP A CA 1
ATOM 1625 C C . TRP A 1 208 ? 9.576 11.439 -36.806 1.00 76.12 208 TRP A C 1
ATOM 1627 O O . TRP A 1 208 ? 10.655 11.787 -37.297 1.00 76.12 208 TRP A O 1
ATOM 1637 N N . SER A 1 209 ? 8.953 12.128 -35.848 1.00 74.06 209 SER A N 1
ATOM 1638 C CA . SER A 1 209 ? 9.585 13.231 -35.122 1.00 74.06 209 SER A CA 1
ATOM 1639 C C . SER A 1 209 ? 10.502 12.661 -34.049 1.00 74.06 209 SER A C 1
ATOM 1641 O O . SER A 1 209 ? 10.092 11.826 -33.245 1.00 74.06 209 SER A O 1
ATOM 1643 N N . TRP A 1 210 ? 11.749 13.111 -34.035 1.00 70.50 210 TRP A N 1
ATOM 1644 C CA . TRP A 1 210 ? 12.635 12.941 -32.899 1.00 70.50 210 TRP A CA 1
ATOM 1645 C C . TRP A 1 210 ? 12.273 13.973 -31.828 1.00 70.50 210 TRP A C 1
ATOM 1647 O O . TRP A 1 210 ? 12.668 15.138 -31.935 1.00 70.50 210 TRP A O 1
ATOM 1657 N N . ASP A 1 211 ? 11.591 13.522 -30.775 1.00 62.22 211 ASP A N 1
ATOM 1658 C CA . ASP A 1 211 ? 11.357 14.317 -29.568 1.00 62.22 211 ASP A CA 1
ATOM 1659 C C . ASP A 1 211 ? 12.518 14.089 -28.562 1.00 62.22 211 ASP A C 1
ATOM 1661 O O . ASP A 1 211 ? 12.868 12.936 -28.297 1.00 62.22 211 ASP A O 1
ATOM 1665 N N . PRO A 1 212 ? 13.213 15.152 -28.105 1.00 53.34 212 PRO A N 1
ATOM 1666 C CA . PRO A 1 212 ? 14.496 15.071 -27.381 1.00 53.34 212 PRO A CA 1
ATOM 1667 C C . PRO A 1 212 ? 14.436 14.734 -25.879 1.00 53.34 212 PRO A C 1
ATOM 1669 O O . PRO A 1 212 ? 13.355 14.861 -25.267 1.00 53.34 212 PRO A O 1
#

Solvent-accessible surface area (backbone atoms only — not comparable to full-atom values): 13355 Å² total; per-residue (Å²): 136,87,86,86,88,85,89,80,90,85,82,81,79,75,79,77,80,77,75,68,61,43,61,19,77,81,81,70,44,80,39,55,63,88,47,46,47,64,60,88,69,80,54,83,70,51,37,37,38,70,60,51,34,51,51,49,51,52,38,46,74,70,71,44,46,83,43,60,42,89,52,89,90,48,91,48,66,62,55,64,80,76,45,46,88,61,43,55,72,67,59,48,49,54,40,51,50,39,39,53,51,58,71,46,68,85,50,56,67,28,51,41,60,50,86,92,64,52,48,80,44,72,50,85,78,86,63,93,63,51,76,43,63,39,88,83,84,59,51,53,24,25,43,77,77,40,36,69,54,52,45,66,48,54,82,91,46,45,80,71,56,81,50,71,64,48,51,53,49,16,46,46,29,52,73,70,64,43,45,61,40,92,80,70,60,52,77,43,82,82,91,79,81,78,48,72,46,71,52,87,85,35,97,54,88,55,69,46,76,63,80,134